Protein 8EHN (pdb70)

InterPro domains:
  IPR008741 Arterivirus papain-like cysteine protease alpha (PCPalpha) domain [PF05410] (57-161)
  IPR008741 Arterivirus papain-like cysteine protease alpha (PCPalpha) domain [PS51539] (69-180)
  IPR008743 Arterivirus Nsp2, peptidase C33 [PF05412] (420-525)
  IPR008743 Arterivirus Nsp2, peptidase C33 [PS51538] (420-527)
  IPR025773 Arterivirus papain-like cysteine protease beta (PCPbeta) domain [PF05411] (259-384)
  IPR025773 Arterivirus papain-like cysteine protease beta (PCPbeta) domain [PS51540] (269-385)
  IPR032841 Arterivirus polyprotein, nsp2, non-essential region [PF14758] (680-867)
  IPR032855 Arterivirus polyprotein, nsp2, immunogenic region [PF14757] (908-971)
  IPR038154 Arterivirus papain-like cysteine protease beta (PCPbeta) domain superfamily [G3DSA:3.90.70.70] (268-385)
  IPR038155 Arterivirus papain-like cysteine protease alpha (PCPalpha) domain superfamily [G3DSA:3.90.70.60] (65-180)
  IPR054104 Nsp1alpha, N-terminal zinc finger [PF21905] (10-51)

Secondary structure (DSSP, 8-state):
-EEEEE--SSS-HHHHHHHHHHHHHHHS--S--SPP----GGGSPPHHHHHHHHHHHT-SEEE-SSSPPTT-SEEEEEETTEEEEEEESSS--BPPPHHHHHT---TT---PBPPTT-S-TTHHHHHHHHTTS-GGGHHHHHHHHHHS--/--EEEEE--SS---HHHHHHHHHHHHHS--S--SPP----SS-PPPHHHHHHHHHHHT-SEEE-SSSPPTT-SEEEEEETTEEEEEEESS---BPPPHHHHHT-PPTT---PBPPTT-S-SSTHHHHHHHTTS-GGGHHHHHHHHHHS--TT--

Solvent-accessible surface area: 14643 Å² total

Sequence (304 aa):
GITTYSPPTDGSCGWHVLAAIVNRMINGDFTSPLPQYNRPEDDWASDYDLAQAIQCLQLPATVVRNRACPNAKYLIKLNGVHWEVEVRSGMAPRSLSRECVVGVCSEGCVAPPYPADGLPKRALEALASAYRLPSDCVSSGIADFLADPPCGITTYSPPTDGSGWHVLAAIVNRMINGDFTSPLPQYNRPEDDWASDYDLAQAIQCLQLPATVVRNRACPNAKYLIKLNGVHWEVEVRSGMAPRSLSRECVVGVCSEGCVAPPYPADGLPKRALEALASAYRLPSDCVSSGIADFLADPPPQEF

Organism: Porcine reproductive and respiratory syndrome virus (isolate Pig/United States/SD 01-08/2001) (NCBI:txid857306)

B-factor: mean 91.15, std 26.42, range [44.51, 203.47]

Radius of gyration: 20.87 Å; Cα contacts (8 Å, |Δi|>4): 608; chains: 2; bounding box: 45×47×60 Å

Nearest PDB structures (foldseek):
  8ehn-assembly1_A  TM=9.977E-01  e=5.200E-32  Porcine reproductive and respiratory syndrome virus
  8eho-assembly1_A  TM=9.679E-01  e=8.829E-31  Porcine reproductive and respiratory syndrome virus
  4ium-assembly1_A  TM=6.195E-01  e=1.115E-05  Equine arteritis virus
  8ehn-assembly1_A  TM=1.007E+00  e=9.883E-35  Porcine reproductive and respiratory syndrome virus
  8eho-assembly1_A  TM=9.880E-01  e=1.310E-30  Porcine reproductive and respiratory syndrome virus

Foldseek 3Di:
DKDKDAADPLLLLLLQQVQQQVCCVVPVGRTHPAPRDRDDNQQRADLVLSLLLCVLQQALEAEADPDQQPQGQKYWYDDPHGIMIMGPVPDQHFRDDSCNRSHNDDDPDDTHGQDPCRGQPPQSVQSNQQSNPRSNCSSVSSNVCSVDND/DDKDKDFADPLLFLLQQVQLQVCCVVPVGNTHPAPRHNDDNPLRADLVLNLLLCVLQQGLEAEADDDAQPQRQKYWYDDPHGIMIMGDPPHFRFRDDSCNRSHNDDDPDDTHGQDPCRGQPPSSVQSNQQRRPRSNCSSVSSNVCSVPNDPVPD

Structure (mmCIF, N/CA/C/O backbone):
data_8EHN
#
_entry.id   8EHN
#
_cell.length_a   67.499
_cell.length_b   102.347
_cell.length_c   100.739
_cell.angle_alpha   90.00
_cell.angle_beta   90.00
_cell.angle_gamma   90.00
#
_symmetry.space_group_name_H-M   'C 2 2 21'
#
loop_
_entity.id
_entity.type
_entity.pdbx_description
1 polymer 'Papain-like protease 2'
2 polymer 'Papain-like protease 2'
3 non-polymer 'ZINC ION'
4 non-polymer 'ACETATE ION'
5 water water
#
loop_
_atom_site.group_PDB
_atom_site.id
_atom_site.type_symbol
_atom_site.label_atom_id
_atom_site.label_alt_id
_atom_site.label_comp_id
_atom_site.label_asym_id
_atom_site.label_entity_id
_atom_site.label_seq_id
_atom_site.pdbx_PDB_ins_code
_atom_site.Cartn_x
_atom_site.Cartn_y
_atom_site.Cartn_z
_atom_site.occupancy
_atom_site.B_iso_or_equiv
_atom_site.auth_seq_id
_atom_site.auth_comp_id
_atom_site.auth_asym_id
_atom_site.auth_atom_id
_atom_site.pdbx_PDB_model_num
ATOM 1 N N . GLY A 1 33 ? 47.649 24.932 36.012 1.00 95.64 417 GLY A N 1
ATOM 2 C CA . GLY A 1 33 ? 47.510 26.412 35.885 1.00 100.32 417 GLY A CA 1
ATOM 3 C C . GLY A 1 33 ? 47.034 27.061 37.173 1.00 91.71 417 GLY A C 1
ATOM 4 O O . GLY A 1 33 ? 45.877 26.893 37.564 1.00 98.02 417 GLY A O 1
ATOM 5 N N . ILE A 1 34 ? 47.932 27.778 37.857 1.00 93.50 418 ILE A N 1
ATOM 6 C CA . ILE A 1 34 ? 47.610 28.398 39.150 1.00 93.23 418 ILE A CA 1
ATOM 7 C C . ILE A 1 34 ? 47.955 29.891 39.229 1.00 85.42 418 ILE A C 1
ATOM 8 O O . ILE A 1 34 ? 48.925 30.369 38.624 1.00 83.58 418 ILE A O 1
ATOM 13 N N . THR A 1 35 ? 47.143 30.615 40.002 1.00 84.14 419 THR A N 1
ATOM 14 C CA . THR A 1 35 ? 47.333 32.018 40.259 1.00 78.86 419 THR A CA 1
ATOM 15 C C . THR A 1 35 ? 47.517 32.201 41.763 1.00 71.72 419 THR A C 1
ATOM 16 O O . THR A 1 35 ? 46.671 31.767 42.527 1.00 63.25 419 THR A O 1
ATOM 20 N N . THR A 1 36 ? 48.635 32.823 42.164 1.00 67.91 420 THR A N 1
ATOM 21 C CA . THR A 1 36 ? 48.964 33.090 43.557 1.00 67.26 420 THR A CA 1
ATOM 22 C C . THR A 1 36 ? 48.868 34.599 43.816 1.00 82.36 420 THR A C 1
ATOM 23 O O . THR A 1 36 ? 49.441 35.411 43.083 1.00 74.57 420 THR A O 1
ATOM 27 N N . TYR A 1 37 ? 48.130 34.973 44.857 1.00 70.41 421 TYR A N 1
ATOM 28 C CA . TYR A 1 37 ? 48.038 36.370 45.339 1.00 64.15 421 TYR A CA 1
ATOM 29 C C . TYR A 1 37 ? 48.956 36.537 46.557 1.00 58.18 421 TYR A C 1
ATOM 30 O O . TYR A 1 37 ? 48.786 35.806 47.547 1.00 62.06 421 TYR A O 1
ATOM 39 N N . SER A 1 38 ? 49.892 37.480 46.464 1.00 56.72 422 SER A N 1
ATOM 40 C CA . SER A 1 38 ? 50.748 37.901 47.551 1.00 68.13 422 SER A CA 1
ATOM 41 C C . SER A 1 38 ? 50.367 39.291 48.045 1.00 65.15 422 SER A C 1
ATOM 42 O O . SER A 1 38 ? 50.607 40.291 47.373 1.00 76.22 422 SER A O 1
ATOM 45 N N . PRO A 1 39 ? 49.792 39.399 49.259 1.00 74.68 423 PRO A N 1
ATOM 46 C CA . PRO A 1 39 ? 49.339 40.690 49.769 1.00 66.93 423 PRO A CA 1
ATOM 47 C C . PRO A 1 39 ? 50.494 41.612 50.142 1.00 63.24 423 PRO A C 1
ATOM 48 O O . PRO A 1 39 ? 51.638 41.181 50.289 1.00 71.05 423 PRO A O 1
ATOM 52 N N . PRO A 1 40 ? 50.242 42.924 50.298 1.00 71.31 424 PRO A N 1
ATOM 53 C CA . PRO A 1 40 ? 51.263 43.812 50.847 1.00 78.67 424 PRO A CA 1
ATOM 54 C C . PRO A 1 40 ? 51.697 43.267 52.221 1.00 77.77 424 PRO A C 1
ATOM 55 O O . PRO A 1 40 ? 50.864 42.708 52.927 1.00 67.51 424 PRO A O 1
ATOM 59 N N . THR A 1 41 ? 52.984 43.396 52.555 1.00 71.00 425 THR A N 1
ATOM 60 C CA . THR A 1 41 ? 53.523 42.886 53.815 1.00 73.28 425 THR A CA 1
ATOM 61 C C . THR A 1 41 ? 53.379 43.926 54.938 1.00 82.73 425 THR A C 1
ATOM 62 O O . THR A 1 41 ? 54.369 44.416 55.494 1.00 81.74 425 THR A O 1
ATOM 66 N N . ASP A 1 42 ? 52.125 44.264 55.254 1.00 66.32 426 ASP A N 1
ATOM 67 C CA . ASP A 1 42 ? 51.807 45.245 56.280 1.00 67.58 426 ASP A CA 1
ATOM 68 C C . ASP A 1 42 ? 51.618 44.583 57.648 1.00 66.81 426 ASP A C 1
ATOM 69 O O . ASP A 1 42 ? 51.509 45.253 58.661 1.00 73.34 426 ASP A O 1
ATOM 74 N N . GLY A 1 43 ? 51.567 43.251 57.649 1.00 62.53 427 GLY A N 1
ATOM 75 C CA . GLY A 1 43 ? 51.339 42.450 58.818 1.00 53.64 427 GLY A CA 1
ATOM 76 C C . GLY A 1 43 ? 49.900 42.009 58.944 1.00 60.74 427 GLY A C 1
ATOM 77 O O . GLY A 1 43 ? 49.597 41.211 59.826 1.00 53.89 427 GLY A O 1
ATOM 78 N N . SER A 1 44 ? 49.012 42.580 58.117 1.00 50.86 428 SER A N 1
ATOM 79 C CA . SER A 1 44 ? 47.634 42.115 57.992 1.00 60.60 428 SER A CA 1
ATOM 80 C C . SER A 1 44 ? 47.490 41.117 56.801 1.00 57.82 428 SER A C 1
ATOM 81 O O . SER A 1 44 ? 46.366 40.799 56.413 1.00 50.61 428 SER A O 1
ATOM 84 N N . CYS A 1 45 ? 48.628 40.652 56.251 1.00 47.78 429 CYS A N 1
ATOM 85 C CA . CYS A 1 45 ? 48.707 39.657 55.151 1.00 59.72 429 CYS A CA 1
ATOM 86 C C . CYS A 1 45 ? 47.589 38.607 55.184 1.00 53.39 429 CYS A C 1
ATOM 87 O O . CYS A 1 45 ? 46.884 38.404 54.201 1.00 54.03 429 CYS A O 1
ATOM 90 N N . GLY A 1 46 ? 47.444 37.945 56.334 1.00 54.34 430 GLY A N 1
ATOM 91 C CA . GLY A 1 46 ? 46.452 36.911 56.556 1.00 54.46 430 GLY A CA 1
ATOM 92 C C . GLY A 1 46 ? 45.039 37.335 56.212 1.00 47.70 430 GLY A C 1
ATOM 93 O O . GLY A 1 46 ? 44.290 36.560 55.607 1.00 53.28 430 GLY A O 1
ATOM 94 N N . TRP A 1 47 ? 44.668 38.564 56.580 1.00 60.28 431 TRP A N 1
ATOM 95 C CA . TRP A 1 47 ? 43.305 39.061 56.340 1.00 60.90 431 TRP A CA 1
ATOM 96 C C . TRP A 1 47 ? 43.128 39.557 54.896 1.00 63.66 431 TRP A C 1
ATOM 97 O O . TRP A 1 47 ? 42.010 39.538 54.352 1.00 53.55 431 TRP A O 1
ATOM 108 N N . HIS A 1 48 ? 44.242 39.976 54.282 1.00 54.03 432 HIS A N 1
ATOM 109 C CA . HIS A 1 48 ? 44.274 40.371 52.879 1.00 69.26 432 HIS A CA 1
ATOM 110 C C . HIS A 1 48 ? 44.047 39.135 51.997 1.00 74.49 432 HIS A C 1
ATOM 111 O O . HIS A 1 48 ? 43.337 39.185 50.980 1.00 57.38 432 HIS A O 1
ATOM 118 N N . VAL A 1 49 ? 44.656 38.019 52.408 1.00 68.99 433 VAL A N 1
ATOM 119 C CA . VAL A 1 49 ? 44.470 36.729 51.748 1.00 56.59 433 VAL A CA 1
ATOM 120 C C . VAL A 1 49 ? 42.987 36.335 51.715 1.00 50.76 433 VAL A C 1
ATOM 121 O O . VAL A 1 49 ? 42.460 36.022 50.649 1.00 55.93 433 VAL A O 1
ATOM 125 N N . LEU A 1 50 ? 42.295 36.436 52.852 1.00 54.46 434 LEU A N 1
ATOM 126 C CA . LEU A 1 50 ? 40.868 36.089 52.904 1.00 65.78 434 LEU A CA 1
ATOM 127 C C . LEU A 1 50 ? 40.022 37.064 52.092 1.00 67.86 434 LEU A C 1
ATOM 128 O O . LEU A 1 50 ? 39.055 36.654 51.426 1.00 70.38 434 LEU A O 1
ATOM 133 N N . ALA A 1 51 ? 40.399 38.347 52.140 1.00 67.50 435 ALA A N 1
ATOM 134 C CA . ALA A 1 51 ? 39.708 39.395 51.398 1.00 65.43 435 ALA A CA 1
ATOM 135 C C . ALA A 1 51 ? 39.780 39.088 49.900 1.00 62.89 435 ALA A C 1
ATOM 136 O O . ALA A 1 51 ? 38.768 39.151 49.212 1.00 55.77 435 ALA A O 1
ATOM 138 N N . ALA A 1 52 ? 40.980 38.725 49.424 1.00 53.76 436 ALA A N 1
ATOM 139 C CA . ALA A 1 52 ? 41.212 38.347 48.031 1.00 61.08 436 ALA A CA 1
ATOM 140 C C . ALA A 1 52 ? 40.341 37.156 47.572 1.00 66.37 436 ALA A C 1
ATOM 141 O O . ALA A 1 52 ? 39.715 37.209 46.508 1.00 77.51 436 ALA A O 1
ATOM 143 N N . ILE A 1 53 ? 40.289 36.096 48.384 1.00 59.34 437 ILE A N 1
ATOM 144 C CA . ILE A 1 53 ? 39.473 34.931 48.064 1.00 63.92 437 ILE A CA 1
ATOM 145 C C . ILE A 1 53 ? 38.038 35.387 47.833 1.00 60.73 437 ILE A C 1
ATOM 146 O O . ILE A 1 53 ? 37.389 34.962 46.885 1.00 63.48 437 ILE A O 1
ATOM 151 N N . VAL A 1 54 ? 37.536 36.250 48.719 1.00 68.38 438 VAL A N 1
ATOM 152 C CA . VAL A 1 54 ? 36.142 36.694 48.653 1.00 76.92 438 VAL A CA 1
ATOM 153 C C . VAL A 1 54 ? 35.963 37.637 47.466 1.00 76.13 438 VAL A C 1
ATOM 154 O O . VAL A 1 54 ? 34.956 37.582 46.754 1.00 77.55 438 VAL A O 1
ATOM 158 N N . ASN A 1 55 ? 36.964 38.494 47.250 1.00 74.12 439 ASN A N 1
ATOM 159 C CA . ASN A 1 55 ? 36.949 39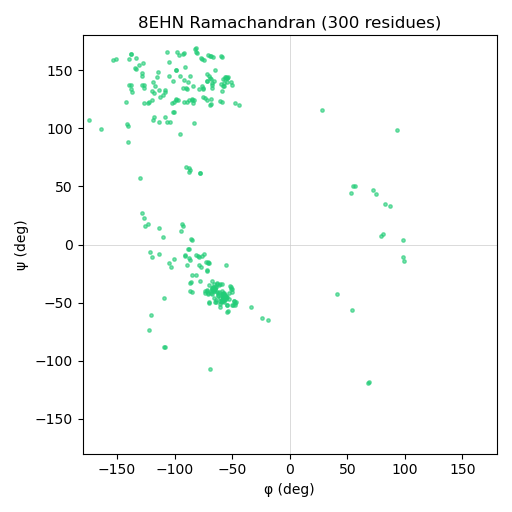.456 46.164 1.00 75.96 439 ASN A CA 1
ATOM 160 C C . ASN A 1 55 ? 36.960 38.758 44.800 1.00 88.42 439 ASN A C 1
ATOM 161 O O . ASN A 1 55 ? 36.305 39.204 43.859 1.00 99.58 439 ASN A O 1
ATOM 166 N N . ARG A 1 56 ? 37.693 37.644 44.703 1.00 82.47 440 ARG A N 1
ATOM 167 C CA . ARG A 1 56 ? 37.729 36.806 43.476 1.00 88.45 440 ARG A CA 1
ATOM 168 C C . ARG A 1 56 ? 36.383 36.094 43.296 1.00 84.22 440 ARG A C 1
ATOM 169 O O . ARG A 1 56 ? 35.837 36.151 42.182 1.00 80.33 440 ARG A O 1
ATOM 177 N N . MET A 1 57 ? 35.867 35.446 44.342 1.00 87.28 441 MET A N 1
ATOM 178 C CA . MET A 1 57 ? 34.591 34.730 44.245 1.00 91.58 441 MET A CA 1
ATOM 179 C C . MET A 1 57 ? 33.463 35.651 43.826 1.00 88.16 441 MET A C 1
ATOM 180 O O . MET A 1 57 ? 32.623 35.266 43.016 1.00 88.36 441 MET A O 1
ATOM 185 N N . ILE A 1 58 ? 33.447 36.862 44.389 1.00 86.28 442 ILE A N 1
ATOM 186 C CA . ILE A 1 58 ? 32.369 37.815 44.143 1.00 101.64 442 ILE A CA 1
ATOM 187 C C . ILE A 1 58 ? 32.563 38.659 42.860 1.00 94.17 442 ILE A C 1
ATOM 188 O O . ILE A 1 58 ? 31.622 38.876 42.142 1.00 98.33 442 ILE A O 1
ATOM 193 N N . ASN A 1 59 ? 33.789 39.112 42.578 1.00 99.32 443 ASN A N 1
ATOM 194 C CA . ASN A 1 59 ? 34.039 40.054 41.482 1.00 93.47 443 ASN A CA 1
ATOM 195 C C . ASN A 1 59 ? 35.002 39.589 40.401 1.00 91.90 443 ASN A C 1
ATOM 196 O O . ASN A 1 59 ? 35.166 40.277 39.392 1.00 113.28 443 ASN A O 1
ATOM 201 N N . GLY A 1 60 ? 35.635 38.431 40.612 1.00 87.34 444 GLY A N 1
ATOM 202 C CA . GLY A 1 60 ? 36.663 37.928 39.716 1.00 90.66 444 GLY A CA 1
ATOM 203 C C . GLY A 1 60 ? 38.020 38.582 39.934 1.00 94.56 444 GLY A C 1
ATOM 204 O O . GLY A 1 60 ? 38.954 38.323 39.190 1.00 102.97 444 GLY A O 1
ATOM 205 N N . ASP A 1 61 ? 38.131 39.397 40.989 1.00 85.93 445 ASP A N 1
ATOM 206 C CA . ASP A 1 61 ? 39.315 40.196 41.253 1.00 93.12 445 ASP A CA 1
ATOM 207 C C . ASP A 1 61 ? 40.097 39.611 42.423 1.00 96.15 445 ASP A C 1
ATOM 208 O O . ASP A 1 61 ? 39.716 39.759 43.587 1.00 99.84 445 ASP A O 1
ATOM 213 N N . PHE A 1 62 ? 41.217 38.957 42.099 1.00 84.81 446 PHE A N 1
ATOM 214 C CA . PHE A 1 62 ? 41.983 38.184 43.054 1.00 78.32 446 PHE A CA 1
ATOM 215 C C . PHE A 1 62 ? 43.035 39.052 43.723 1.00 69.20 446 PHE A C 1
ATOM 216 O O . PHE A 1 62 ? 44.231 38.860 43.543 1.00 76.75 446 PHE A O 1
ATOM 224 N N . THR A 1 63 ? 42.542 40.014 44.507 1.00 73.99 447 THR A N 1
ATOM 225 C CA . THR A 1 63 ? 43.342 40.990 45.254 1.00 81.23 447 THR A CA 1
ATOM 226 C C . THR A 1 63 ? 42.537 41.438 46.461 1.00 71.01 447 THR A C 1
ATOM 227 O O . THR A 1 63 ? 41.302 41.316 46.479 1.00 70.63 447 THR A O 1
ATOM 231 N N . SER A 1 64 ? 43.231 41.971 47.467 1.00 59.23 448 SER A N 1
ATOM 232 C CA . SER A 1 64 ? 42.573 42.487 48.655 1.00 64.14 448 SER A CA 1
ATOM 233 C C . SER A 1 64 ? 42.143 43.925 48.395 1.00 62.90 448 SER A C 1
ATOM 234 O O . SER A 1 64 ? 42.972 44.755 48.042 1.00 71.33 448 SER A O 1
ATOM 237 N N . PRO A 1 65 ? 40.846 44.265 48.569 1.00 66.96 449 PRO A N 1
ATOM 238 C CA . PRO A 1 65 ? 40.413 45.660 48.574 1.00 72.88 449 PRO A CA 1
ATOM 239 C C . PRO A 1 65 ? 40.554 46.345 49.946 1.00 72.95 449 PRO A C 1
ATOM 240 O O . PRO A 1 65 ? 40.164 47.488 50.062 1.00 79.52 449 PRO A O 1
ATOM 244 N N . LEU A 1 66 ? 41.112 45.655 50.945 1.00 77.66 450 LEU A N 1
ATOM 245 C CA . LEU A 1 66 ? 41.248 46.216 52.291 1.00 71.32 450 LEU A CA 1
ATOM 246 C C . LEU A 1 66 ? 42.382 47.233 52.340 1.00 72.36 450 LEU A C 1
ATOM 247 O O . LEU A 1 66 ? 43.478 46.949 51.862 1.00 60.26 450 LEU A O 1
ATOM 252 N N . PRO A 1 67 ? 42.170 48.423 52.951 1.00 62.56 451 PRO A N 1
ATOM 253 C CA . PRO A 1 67 ? 43.253 49.373 53.188 1.00 65.54 451 PRO A CA 1
ATOM 254 C C . PRO A 1 67 ? 44.392 48.702 53.959 1.00 63.80 451 PRO A C 1
ATOM 255 O O . PRO A 1 67 ? 44.109 47.872 54.798 1.00 81.18 451 PRO A O 1
ATOM 259 N N . GLN A 1 68 ? 45.633 49.057 53.632 1.00 68.11 452 GLN A N 1
ATOM 260 C CA . GLN A 1 68 ? 46.775 48.563 54.357 1.00 63.46 452 GLN A CA 1
ATOM 261 C C . GLN A 1 68 ? 46.642 48.938 55.823 1.00 68.20 452 GLN A C 1
ATOM 262 O O . GLN A 1 68 ? 46.114 49.992 56.159 1.00 74.91 452 GLN A O 1
ATOM 268 N N . TYR A 1 69 ? 47.068 48.023 56.697 1.00 62.63 453 TYR A N 1
ATOM 269 C CA . TYR A 1 69 ? 47.046 48.188 58.170 1.00 55.75 453 TYR A CA 1
ATOM 270 C C . TYR A 1 69 ? 48.320 47.567 58.747 1.00 61.32 453 TYR A C 1
ATOM 271 O O . TYR A 1 69 ? 48.424 46.335 58.802 1.00 66.59 453 TYR A O 1
ATOM 280 N N . ASN A 1 70 ? 49.269 48.423 59.131 1.00 55.50 454 ASN A N 1
ATOM 281 C CA . ASN A 1 70 ? 50.539 47.986 59.658 1.00 62.43 454 ASN A CA 1
ATOM 282 C C . ASN A 1 70 ? 50.324 47.507 61.097 1.00 63.15 454 ASN A C 1
ATOM 283 O O . ASN A 1 70 ? 49.773 48.218 61.918 1.00 66.44 454 ASN A O 1
ATOM 288 N N . ARG A 1 71 ? 50.770 46.281 61.354 1.00 71.83 455 ARG A N 1
ATOM 289 C CA . ARG A 1 71 ? 50.514 45.476 62.575 1.00 67.50 455 ARG A CA 1
ATOM 290 C C . ARG A 1 71 ? 51.836 45.011 63.161 1.00 67.13 455 ARG A C 1
ATOM 291 O O . ARG A 1 71 ? 52.663 44.492 62.413 1.00 67.39 455 ARG A O 1
ATOM 299 N N . PRO A 1 72 ? 52.031 45.066 64.499 1.00 65.99 456 PRO A N 1
ATOM 300 C CA . PRO A 1 72 ? 53.194 44.431 65.118 1.00 68.18 456 PRO A CA 1
ATOM 301 C C . PRO A 1 72 ? 53.113 42.903 64.928 1.00 78.29 456 PRO A C 1
ATOM 302 O O . PRO A 1 72 ? 52.013 42.364 64.853 1.00 62.69 456 PRO A O 1
ATOM 306 N N . GLU A 1 73 ? 54.270 42.243 64.851 1.00 72.10 457 GLU A N 1
ATOM 307 C CA . GLU A 1 73 ? 54.376 40.798 64.590 1.00 85.34 457 GLU A CA 1
ATOM 308 C C . GLU A 1 73 ? 53.478 39.941 65.500 1.00 73.32 457 GLU A C 1
ATOM 309 O O . GLU A 1 73 ? 52.850 39.010 65.034 1.00 84.15 457 GLU A O 1
ATOM 315 N N . ASP A 1 74 ? 53.397 40.303 66.784 1.00 84.66 458 ASP A N 1
ATOM 316 C CA . ASP A 1 74 ? 52.496 39.668 67.756 1.00 81.27 458 ASP A CA 1
ATOM 317 C C . ASP A 1 74 ? 51.004 39.628 67.403 1.00 77.27 458 ASP A C 1
ATOM 318 O O . ASP A 1 74 ? 50.237 38.894 68.044 1.00 74.07 458 ASP A O 1
ATOM 323 N N . ASP A 1 75 ? 50.592 40.462 66.446 1.00 75.76 459 ASP A N 1
ATOM 324 C CA . ASP A 1 75 ? 49.195 40.548 66.004 1.00 75.95 459 ASP A CA 1
ATOM 325 C C . ASP A 1 75 ? 49.000 40.063 64.559 1.00 69.25 459 ASP A C 1
ATOM 326 O O . ASP A 1 75 ? 47.960 40.335 63.939 1.00 57.07 459 ASP A O 1
ATOM 331 N N . TRP A 1 76 ? 50.016 39.377 64.018 1.00 68.45 460 TRP A N 1
ATOM 332 C CA . TRP A 1 76 ? 49.916 38.737 62.710 1.00 59.64 460 TRP A CA 1
ATOM 333 C C . TRP A 1 76 ? 48.912 37.608 62.832 1.00 50.42 460 TRP A C 1
ATOM 334 O O . TRP A 1 76 ? 48.940 36.883 63.807 1.00 75.07 460 TRP A O 1
ATOM 345 N N . ALA A 1 77 ? 48.005 37.494 61.855 1.00 62.06 461 ALA A N 1
ATOM 346 C CA . ALA A 1 77 ? 46.995 36.438 61.805 1.00 62.67 461 ALA A CA 1
ATOM 347 C C . ALA A 1 77 ? 47.691 35.081 61.791 1.00 69.03 461 ALA A C 1
ATOM 348 O O . ALA A 1 77 ? 48.646 34.873 61.043 1.00 64.99 461 ALA A O 1
ATOM 350 N N . SER A 1 78 ? 47.212 34.180 62.657 1.00 58.72 462 SER A N 1
ATOM 351 C CA . SER A 1 78 ? 47.790 32.858 62.856 1.00 62.45 462 SER A CA 1
ATOM 352 C C . SER A 1 78 ? 46.998 31.844 62.049 1.00 55.54 462 SER A C 1
ATOM 353 O O . SER A 1 78 ? 45.867 32.119 61.643 1.00 57.20 462 SER A O 1
ATOM 356 N N . ASP A 1 79 ? 47.562 30.644 61.880 1.00 58.31 463 ASP A N 1
ATOM 357 C CA . ASP A 1 79 ? 46.866 29.553 61.171 1.00 59.12 463 ASP A CA 1
ATOM 358 C C . ASP A 1 79 ? 45.480 29.346 61.763 1.00 48.72 463 ASP A C 1
ATOM 359 O O . ASP A 1 79 ? 44.525 29.074 61.048 1.00 60.29 463 ASP A O 1
ATOM 364 N N . TYR A 1 80 ? 45.365 29.513 63.083 1.00 58.10 464 TYR A N 1
ATOM 365 C CA . TYR A 1 80 ? 44.126 29.238 63.851 1.00 64.47 464 TYR A CA 1
ATOM 366 C C . TYR A 1 80 ? 43.104 30.344 63.573 1.00 61.64 464 TYR A C 1
ATOM 367 O O . TYR A 1 80 ? 41.916 30.014 63.430 1.00 62.71 464 TYR A O 1
ATOM 376 N N . ASP A 1 81 ? 43.561 31.605 63.533 1.00 67.69 465 ASP A N 1
ATOM 377 C CA . ASP A 1 81 ? 42.702 32.757 63.218 1.00 62.50 465 ASP A CA 1
ATOM 378 C C . ASP A 1 81 ? 42.104 32.601 61.830 1.00 50.37 465 ASP A C 1
ATOM 379 O O . ASP A 1 81 ? 40.890 32.671 61.655 1.00 56.69 465 ASP A O 1
ATOM 384 N N . LEU A 1 82 ? 42.971 32.339 60.848 1.00 55.07 466 LEU A N 1
ATOM 385 C CA . LEU A 1 82 ? 42.547 32.142 59.457 1.00 62.70 466 LEU A CA 1
ATOM 386 C C . LEU A 1 82 ? 41.511 31.033 59.326 1.00 69.92 466 LEU A C 1
ATOM 387 O O . LEU A 1 82 ? 40.485 31.221 58.653 1.00 63.18 466 LEU A O 1
ATOM 392 N N . ALA A 1 83 ? 41.761 29.903 60.010 1.00 71.01 467 ALA A N 1
ATOM 393 C CA . ALA A 1 83 ? 40.876 28.736 59.965 1.00 61.04 467 ALA A CA 1
ATOM 394 C C . ALA A 1 83 ? 39.473 29.021 60.523 1.00 63.12 467 ALA A C 1
ATOM 395 O O . ALA A 1 83 ? 38.464 28.564 59.950 1.00 68.44 467 ALA A O 1
ATOM 397 N N . GLN A 1 84 ? 39.418 29.773 61.632 1.00 58.48 468 GLN A N 1
ATOM 398 C CA . GLN A 1 84 ? 38.161 30.180 62.249 1.00 64.32 468 GLN A CA 1
ATOM 399 C C . GLN A 1 84 ? 37.376 31.156 61.363 1.00 76.05 468 GLN A C 1
ATOM 400 O O . GLN A 1 84 ? 36.146 31.101 61.295 1.00 83.45 468 GLN A O 1
ATOM 406 N N . ALA A 1 85 ? 38.102 32.053 60.691 1.00 66.77 469 ALA A N 1
ATOM 407 C CA . ALA A 1 85 ? 37.499 33.029 59.783 1.00 65.77 469 ALA A CA 1
ATOM 408 C C . ALA A 1 85 ? 36.987 32.369 58.516 1.00 65.45 469 ALA A C 1
ATOM 409 O O . ALA A 1 85 ? 35.883 32.676 58.061 1.00 71.19 469 ALA A O 1
ATOM 411 N N . ILE A 1 86 ? 37.775 31.432 57.970 1.00 65.62 470 ILE A N 1
ATOM 412 C CA . ILE A 1 86 ? 37.321 30.594 56.851 1.00 71.43 470 ILE A CA 1
ATOM 413 C C . ILE A 1 86 ? 35.926 30.016 57.155 1.00 70.56 470 ILE A C 1
ATOM 414 O O . ILE A 1 86 ? 35.016 30.137 56.343 1.00 71.49 470 ILE A O 1
ATOM 419 N N . GLN A 1 87 ? 35.748 29.447 58.346 1.00 66.11 471 GLN A N 1
ATOM 420 C CA . GLN A 1 87 ? 34.452 28.884 58.734 1.00 79.13 471 GLN A CA 1
ATOM 421 C C . GLN A 1 87 ? 33.315 29.911 58.910 1.00 75.42 471 GLN A C 1
ATOM 422 O O . GLN A 1 87 ? 32.187 29.642 58.518 1.00 82.65 471 GLN A O 1
ATOM 428 N N . CYS A 1 88 ? 33.620 31.084 59.476 1.00 82.55 472 CYS A N 1
ATOM 429 C CA . CYS A 1 88 ? 32.648 32.181 59.574 1.00 88.87 472 CYS A CA 1
ATOM 430 C C . CYS A 1 88 ? 32.185 32.616 58.195 1.00 87.55 472 CYS A C 1
ATOM 431 O O . CYS A 1 88 ? 30.992 32.755 57.945 1.00 95.76 472 CYS A O 1
ATOM 434 N N . LEU A 1 89 ? 33.152 32.831 57.300 1.00 83.67 473 LEU A N 1
ATOM 435 C CA . LEU A 1 89 ? 32.886 33.280 55.942 1.00 83.51 473 LEU A CA 1
ATOM 436 C C . LEU A 1 89 ? 32.468 32.142 54.999 1.00 92.00 473 LEU A C 1
ATOM 437 O O . LEU A 1 89 ? 32.055 32.399 53.865 1.00 85.43 473 LEU A O 1
ATOM 442 N N . GLN A 1 90 ? 32.580 30.893 55.475 1.00 95.63 474 GLN A N 1
ATOM 443 C CA . GLN A 1 90 ? 32.226 29.684 54.718 1.00 83.16 474 GLN A CA 1
ATOM 444 C C . GLN A 1 90 ? 32.948 29.616 53.374 1.00 69.61 474 GLN A C 1
ATOM 445 O O . GLN A 1 90 ? 32.330 29.416 52.354 1.00 81.27 474 GLN A O 1
ATOM 451 N N . LEU A 1 91 ? 34.270 29.799 53.406 1.00 65.60 475 LEU A N 1
ATOM 452 C CA . LEU A 1 91 ? 35.106 29.832 52.224 1.00 72.95 475 LEU A CA 1
ATOM 453 C C . LEU A 1 91 ? 35.594 28.443 51.823 1.00 82.88 475 LEU A C 1
ATOM 454 O O . LEU A 1 91 ? 35.975 27.646 52.681 1.00 85.65 475 LEU A O 1
ATOM 459 N N . PRO A 1 92 ? 35.635 28.123 50.508 1.00 75.93 476 PRO A N 1
ATOM 460 C CA . PRO A 1 92 ? 36.234 26.874 50.045 1.00 70.13 476 PRO A CA 1
ATOM 461 C C . PRO A 1 92 ? 37.767 26.995 50.042 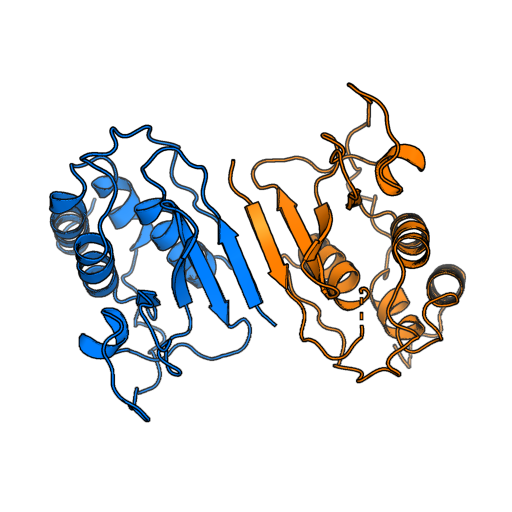1.00 63.85 476 PRO A C 1
ATOM 462 O O . PRO A 1 92 ? 38.353 26.824 48.982 1.00 64.05 476 PRO A O 1
ATOM 466 N N . ALA A 1 93 ? 38.360 27.230 51.225 1.00 61.31 477 ALA A N 1
ATOM 467 C CA . ALA A 1 93 ? 39.804 27.411 51.390 1.00 64.91 477 ALA A CA 1
ATOM 468 C C . ALA A 1 93 ? 40.416 26.482 52.460 1.00 62.67 477 ALA A C 1
ATOM 469 O O . ALA A 1 93 ? 39.724 26.063 53.364 1.00 58.32 477 ALA A O 1
ATOM 471 N N . THR A 1 94 ? 41.726 26.218 52.344 1.00 54.93 478 THR A N 1
ATOM 472 C CA . THR A 1 94 ? 42.485 25.384 53.265 1.00 62.71 478 THR A CA 1
ATOM 473 C C . THR A 1 94 ? 43.786 26.095 53.629 1.00 72.96 478 THR A C 1
ATOM 474 O O . THR A 1 94 ? 44.288 26.882 52.848 1.00 65.34 478 THR A O 1
ATOM 478 N N . VAL A 1 95 ? 44.305 25.820 54.831 1.00 63.40 479 VAL A N 1
ATOM 479 C CA . VAL A 1 95 ? 45.629 26.240 55.241 1.00 63.04 479 VAL A CA 1
ATOM 480 C C . VAL A 1 95 ? 46.478 25.007 55.067 1.00 61.78 479 VAL A C 1
ATOM 481 O O . VAL A 1 95 ? 46.263 24.035 55.759 1.00 99.92 479 VAL A O 1
ATOM 485 N N . VAL A 1 96 ? 47.439 25.040 54.140 1.00 63.46 480 VAL A N 1
ATOM 486 C CA . VAL A 1 96 ? 48.212 23.848 53.824 1.00 78.00 480 VAL A CA 1
ATOM 487 C C . VAL A 1 96 ? 49.395 23.745 54.767 1.00 77.21 480 VAL A C 1
ATOM 488 O O . VAL A 1 96 ? 49.948 24.745 55.163 1.00 86.32 480 VAL A O 1
ATOM 492 N N . ARG A 1 97 ? 49.733 22.501 55.118 1.00 109.02 481 ARG A N 1
ATOM 493 C CA . ARG A 1 97 ? 50.780 22.097 56.089 1.00 86.93 481 ARG A CA 1
ATOM 494 C C . ARG A 1 97 ? 51.799 21.195 55.388 1.00 84.56 481 ARG A C 1
ATOM 495 O O . ARG A 1 97 ? 52.930 21.638 55.137 1.00 109.58 481 ARG A O 1
ATOM 503 N N . ASN A 1 98 ? 51.391 19.952 55.115 1.00 97.06 482 ASN A N 1
ATOM 504 C CA . ASN A 1 98 ? 52.178 18.968 54.383 1.00 106.95 482 ASN A CA 1
ATOM 505 C C . ASN A 1 98 ? 51.515 18.782 53.029 1.00 91.08 482 ASN A C 1
ATOM 506 O O . ASN A 1 98 ? 51.820 19.488 52.084 1.00 107.66 482 ASN A O 1
ATOM 511 N N . ARG A 1 99 ? 50.557 17.853 52.960 1.00 100.35 483 ARG A N 1
ATOM 512 C CA . ARG A 1 99 ? 49.692 17.610 51.778 1.00 97.53 483 ARG A CA 1
ATOM 513 C C . ARG A 1 99 ? 48.632 18.716 51.730 1.00 86.49 483 ARG A C 1
ATOM 514 O O . ARG A 1 99 ? 48.079 19.049 52.797 1.00 97.49 483 ARG A O 1
ATOM 522 N N . ALA A 1 100 ? 48.379 19.265 50.539 1.00 75.80 484 ALA A N 1
ATOM 523 C CA . ALA A 1 100 ? 47.258 20.148 50.285 1.00 72.61 484 ALA A CA 1
ATOM 524 C C . ALA A 1 100 ? 46.010 19.319 49.992 1.00 68.29 484 ALA A C 1
ATOM 525 O O . ALA A 1 100 ? 46.057 18.352 49.241 1.00 95.75 484 ALA A O 1
ATOM 527 N N . CYS A 1 101 ? 44.894 19.730 50.591 1.00 69.20 485 CYS A N 1
ATOM 528 C CA . CYS A 1 101 ? 43.608 19.118 50.381 1.00 71.40 485 CYS A CA 1
ATOM 529 C C . CYS A 1 101 ? 43.259 19.188 48.893 1.00 82.89 485 CYS A C 1
ATOM 530 O O . CYS A 1 101 ? 43.205 20.272 48.307 1.00 72.52 485 CYS A O 1
ATOM 533 N N . PRO A 1 102 ? 42.999 18.034 48.238 1.00 77.84 486 PRO A N 1
ATOM 534 C CA . PRO A 1 102 ? 42.692 18.013 46.809 1.00 79.57 486 PRO A CA 1
ATOM 535 C C . PRO A 1 102 ? 41.289 18.558 46.503 1.00 82.04 486 PRO A C 1
ATOM 536 O O . PRO A 1 102 ? 41.043 18.866 45.347 1.00 92.04 486 PRO A O 1
ATOM 540 N N . ASN A 1 103 ? 40.430 18.690 47.527 1.00 76.00 487 ASN A N 1
ATOM 541 C CA . ASN A 1 103 ? 39.089 19.273 47.379 1.00 79.75 487 ASN A CA 1
ATOM 542 C C . ASN A 1 103 ? 38.986 20.796 47.542 1.00 72.01 487 ASN A C 1
ATOM 543 O O . ASN A 1 103 ? 37.905 21.369 47.360 1.00 89.30 487 ASN A O 1
ATOM 548 N N . ALA A 1 104 ? 40.104 21.450 47.883 1.00 72.10 488 ALA A N 1
ATOM 549 C CA . ALA A 1 104 ? 40.105 22.881 48.201 1.00 83.26 488 ALA A CA 1
ATOM 550 C C . ALA A 1 104 ? 40.386 23.701 46.952 1.00 72.55 488 ALA A C 1
ATOM 551 O O . ALA A 1 104 ? 41.419 23.518 46.299 1.00 65.08 488 ALA A O 1
ATOM 553 N N . LYS A 1 105 ? 39.471 24.614 46.618 1.00 73.70 489 LYS A N 1
ATOM 554 C CA . LYS A 1 105 ? 39.718 25.540 45.515 1.00 78.71 489 LYS A CA 1
ATOM 555 C C . LYS A 1 105 ? 40.850 26.549 45.824 1.00 71.14 489 LYS A C 1
ATOM 556 O O . LYS A 1 105 ? 41.688 26.828 44.969 1.00 68.18 489 LYS A O 1
ATOM 562 N N . TYR A 1 106 ? 40.867 27.097 47.045 1.00 63.35 490 TYR A N 1
ATOM 563 C CA . TYR A 1 106 ? 41.865 28.110 47.491 1.00 69.01 490 TYR A CA 1
ATOM 564 C C . TYR A 1 106 ? 42.838 27.478 48.490 1.00 64.16 490 TYR A C 1
ATOM 565 O O . TYR A 1 106 ? 42.374 26.796 49.419 1.00 63.62 490 TYR A O 1
ATOM 574 N N . LEU A 1 107 ? 44.139 27.708 48.285 1.00 58.37 491 LEU A N 1
ATOM 575 C CA . LEU A 1 107 ? 45.198 27.157 49.107 1.00 55.22 491 LEU A CA 1
ATOM 576 C C . LEU A 1 107 ? 45.976 28.289 49.750 1.00 65.01 491 LEU A C 1
ATOM 577 O O . LEU A 1 107 ? 46.748 28.971 49.074 1.00 60.14 491 LEU A O 1
ATOM 582 N N . ILE A 1 108 ? 45.785 28.472 51.062 1.00 64.70 492 ILE A N 1
ATOM 583 C CA . ILE A 1 108 ? 46.535 29.442 51.846 1.00 56.54 492 ILE A CA 1
ATOM 584 C C . ILE A 1 108 ? 47.860 28.804 52.292 1.00 56.19 492 ILE A C 1
ATOM 585 O O . ILE A 1 108 ? 47.875 27.746 52.878 1.00 66.85 492 ILE A O 1
ATOM 590 N N . LYS A 1 109 ? 48.967 29.471 51.964 1.00 59.77 493 LYS A N 1
ATOM 591 C CA . LYS A 1 109 ? 50.322 29.058 52.298 1.00 64.96 493 LYS A CA 1
ATOM 592 C C . LYS A 1 109 ? 51.094 30.232 52.843 1.00 66.01 493 LYS A C 1
ATOM 593 O O . LYS A 1 109 ? 50.754 31.390 52.567 1.00 68.67 493 LYS A O 1
ATOM 599 N N . LEU A 1 110 ? 52.181 29.941 53.559 1.00 68.99 494 LEU A N 1
ATOM 600 C CA . LEU A 1 110 ? 53.139 30.985 53.878 1.00 98.67 494 LEU A CA 1
ATOM 601 C C . LEU A 1 110 ? 54.531 30.618 53.388 1.00 102.16 494 LEU A C 1
ATOM 602 O O . LEU A 1 110 ? 55.061 29.567 53.744 1.00 132.45 494 LEU A O 1
ATOM 607 N N . ASN A 1 111 ? 55.090 31.480 52.527 1.00 92.21 495 ASN A N 1
ATOM 608 C CA . ASN A 1 111 ? 56.503 31.429 52.162 1.00 111.70 495 ASN A CA 1
ATOM 609 C C . ASN A 1 111 ? 57.256 32.460 52.991 1.00 117.01 495 ASN A C 1
ATOM 610 O O . ASN A 1 111 ? 56.902 33.648 53.012 1.00 104.53 495 ASN A O 1
ATOM 615 N N . GLY A 1 112 ? 58.292 31.989 53.689 1.00 122.86 496 GLY A N 1
ATOM 616 C CA . GLY A 1 112 ? 58.918 32.740 54.753 1.00 120.87 496 GLY A CA 1
ATOM 617 C C . GLY A 1 112 ? 57.911 32.807 55.880 1.00 104.63 496 GLY A C 1
ATOM 618 O O . GLY A 1 112 ? 57.494 31.778 56.393 1.00 99.84 496 GLY A O 1
ATOM 619 N N . VAL A 1 113 ? 57.498 34.027 56.233 1.00 107.24 497 VAL A N 1
ATOM 620 C CA . VAL A 1 113 ? 56.569 34.262 57.325 1.00 87.90 497 VAL A CA 1
ATOM 621 C C . VAL A 1 113 ? 55.374 35.108 56.875 1.00 91.66 497 VAL A C 1
ATOM 622 O O . VAL A 1 113 ? 54.721 35.763 57.703 1.00 93.16 497 VAL A O 1
ATOM 626 N N . HIS A 1 114 ? 55.100 35.090 55.562 1.00 93.54 498 HIS A N 1
ATOM 627 C CA . HIS A 1 114 ? 54.031 35.879 54.966 1.00 82.07 498 HIS A CA 1
ATOM 628 C C . HIS A 1 114 ? 53.031 34.991 54.293 1.00 69.53 498 HIS A C 1
ATOM 629 O O . HIS A 1 114 ? 53.415 34.087 53.564 1.00 72.61 498 HIS A O 1
ATOM 636 N N . TRP A 1 115 ? 51.746 35.245 54.570 1.00 62.49 499 TRP A N 1
ATOM 637 C CA . TRP A 1 115 ? 50.652 34.498 53.978 1.00 67.64 499 TRP A CA 1
ATOM 638 C C . TRP A 1 115 ? 50.486 34.858 52.496 1.00 76.36 499 TRP A C 1
ATOM 639 O O . TRP A 1 115 ? 50.626 36.020 52.112 1.00 76.61 499 TRP A O 1
ATOM 650 N N . GLU A 1 116 ? 50.198 33.828 51.689 1.00 66.92 500 GLU A N 1
ATOM 651 C CA . GLU A 1 116 ? 49.800 33.936 50.291 1.00 63.20 500 GLU A CA 1
ATOM 652 C C . GLU A 1 116 ? 48.674 32.971 50.055 1.00 66.13 500 GLU A C 1
ATOM 653 O O . GLU A 1 116 ? 48.471 32.062 50.842 1.00 69.38 500 GLU A O 1
ATOM 659 N N . VAL A 1 117 ? 47.963 33.153 48.942 1.00 67.78 501 VAL A N 1
ATOM 660 C CA . VAL A 1 117 ? 46.868 32.263 48.567 1.00 66.61 501 VAL A CA 1
ATOM 661 C C . VAL A 1 117 ? 46.879 31.938 47.065 1.00 68.37 501 VAL A C 1
ATOM 662 O O . VAL A 1 117 ? 47.053 32.814 46.210 1.00 61.04 501 VAL A O 1
ATOM 666 N N . GLU A 1 118 ? 46.719 30.652 46.760 1.00 69.99 502 GLU A N 1
ATOM 667 C CA . GLU A 1 118 ? 46.637 30.137 45.405 1.00 62.16 502 GLU A CA 1
ATOM 668 C C . GLU A 1 118 ? 45.206 29.803 45.127 1.00 69.53 502 GLU A C 1
ATOM 669 O O . GLU A 1 118 ? 44.489 29.347 46.021 1.00 66.12 502 GLU A O 1
ATOM 675 N N . VAL A 1 119 ? 44.792 30.018 43.872 1.00 69.15 503 VAL A N 1
ATOM 676 C CA . VAL A 1 119 ? 43.514 29.529 43.380 1.00 68.98 503 VAL A CA 1
ATOM 677 C C . VAL A 1 119 ? 43.780 28.545 42.255 1.00 66.90 503 VAL A C 1
ATOM 678 O O . VAL A 1 119 ? 44.656 28.769 41.404 1.00 80.43 503 VAL A O 1
ATOM 682 N N . ARG A 1 120 ? 43.043 27.431 42.280 1.00 73.34 504 ARG A N 1
ATOM 683 C CA . ARG A 1 120 ? 42.955 26.441 41.171 1.00 83.20 504 ARG A CA 1
ATOM 684 C C . ARG A 1 120 ? 41.910 26.966 40.177 1.00 80.98 504 ARG A C 1
ATOM 685 O O . ARG A 1 120 ? 40.714 26.881 40.499 1.00 85.49 504 ARG A O 1
ATOM 693 N N . SER A 1 121 ? 42.341 27.511 39.037 1.00 98.40 505 SER A N 1
ATOM 694 C CA . SER A 1 121 ? 41.535 28.482 38.293 1.00 123.15 505 SER A CA 1
ATOM 695 C C . SER A 1 121 ? 40.250 27.883 37.736 1.00 124.85 505 SER A C 1
ATOM 696 O O . SER A 1 121 ? 39.194 28.525 37.767 1.00 128.12 505 SER A O 1
ATOM 699 N N . GLY A 1 122 ? 40.350 26.647 37.232 1.00 106.11 506 GLY A N 1
ATOM 700 C CA . GLY A 1 122 ? 39.205 25.891 36.761 1.00 118.09 506 GLY A CA 1
ATOM 701 C C . GLY A 1 122 ? 38.363 25.528 37.964 1.00 121.28 506 GLY A C 1
ATOM 702 O O . GLY A 1 122 ? 37.708 26.381 38.548 1.00 150.98 506 GLY A O 1
ATOM 703 N N . MET A 1 123 ? 38.405 24.245 38.334 1.00 110.28 507 MET A N 1
ATOM 704 C CA . MET A 1 123 ? 37.833 23.709 39.566 1.00 96.89 507 MET A CA 1
ATOM 705 C C . MET A 1 123 ? 36.634 24.438 40.168 1.00 87.83 507 MET A C 1
ATOM 706 O O . MET A 1 123 ? 36.732 25.569 40.626 1.00 97.76 507 MET A O 1
ATOM 711 N N . ALA A 1 124 ? 35.499 23.742 40.199 1.00 92.69 508 ALA A N 1
ATOM 712 C CA . ALA A 1 124 ? 34.341 24.156 40.973 1.00 93.14 508 ALA A CA 1
ATOM 713 C C . ALA A 1 124 ? 34.692 24.086 42.461 1.00 93.95 508 ALA A C 1
ATOM 714 O O . ALA A 1 124 ? 35.393 23.176 42.907 1.00 80.52 508 ALA A O 1
ATOM 716 N N . PRO A 1 125 ? 34.237 25.058 43.280 1.00 93.58 509 PRO A N 1
ATOM 717 C CA . PRO A 1 125 ? 34.490 25.020 44.719 1.00 87.98 509 PRO A CA 1
ATOM 718 C C . PRO A 1 125 ? 33.680 23.902 45.392 1.00 88.91 509 PRO A C 1
ATOM 719 O O . PRO A 1 125 ? 32.577 23.620 44.949 1.00 97.35 509 PRO A O 1
ATOM 723 N N . ARG A 1 126 ? 34.263 23.282 46.418 1.00 85.82 510 ARG A N 1
ATOM 724 C CA . ARG A 1 126 ? 33.632 22.216 47.241 1.00 86.23 510 ARG A CA 1
ATOM 725 C C . ARG A 1 126 ? 33.550 22.728 48.685 1.00 75.59 510 ARG A C 1
ATOM 726 O O . ARG A 1 126 ? 34.494 23.440 49.101 1.00 73.42 510 ARG A O 1
ATOM 734 N N . SER A 1 127 ? 32.440 22.444 49.377 1.00 90.43 511 SER A N 1
ATOM 735 C CA . SER A 1 127 ? 32.306 22.694 50.812 1.00 105.08 511 SER A CA 1
ATOM 736 C C . SER A 1 127 ? 33.235 21.745 51.562 1.00 96.44 511 SER A C 1
ATOM 737 O O . SER A 1 127 ? 33.107 20.537 51.421 1.00 95.85 511 SER A O 1
ATOM 740 N N . LEU A 1 128 ? 34.161 22.312 52.341 1.00 88.90 512 LEU A N 1
ATOM 741 C CA . LEU A 1 128 ? 35.204 21.563 53.048 1.00 87.13 512 LEU A CA 1
ATOM 742 C C . LEU A 1 128 ? 34.812 21.330 54.501 1.00 89.65 512 LEU A C 1
ATOM 743 O O . LEU A 1 128 ? 34.089 22.136 55.082 1.00 106.34 512 LEU A O 1
ATOM 748 N N . SER A 1 129 ? 35.293 20.222 55.074 1.00 85.95 513 SER A N 1
ATOM 749 C CA . SER A 1 129 ? 35.155 19.928 56.500 1.00 88.07 513 SER A CA 1
ATOM 750 C C . SER A 1 129 ? 36.243 20.670 57.269 1.00 79.93 513 SER A C 1
ATOM 751 O O . SER A 1 129 ? 37.198 21.170 56.672 1.00 74.80 513 SER A O 1
ATOM 754 N N . ARG A 1 130 ? 36.114 20.698 58.600 1.00 88.44 514 ARG A N 1
ATOM 755 C CA . ARG A 1 130 ? 37.073 21.382 59.507 1.00 80.36 514 ARG A CA 1
ATOM 756 C C . ARG A 1 130 ? 38.479 20.842 59.242 1.00 77.17 514 ARG A C 1
ATOM 757 O O . ARG A 1 130 ? 39.409 21.671 59.162 1.00 71.21 514 ARG A O 1
ATOM 765 N N . GLU A 1 131 ? 38.613 19.517 59.102 1.00 77.83 515 GLU A N 1
ATOM 766 C CA . GLU A 1 131 ? 39.908 18.860 58.890 1.00 86.74 515 GLU A CA 1
ATOM 767 C C . GLU A 1 131 ? 40.554 19.298 57.591 1.00 77.52 515 GLU A C 1
ATOM 768 O O . GLU A 1 131 ? 41.768 19.512 57.549 1.00 73.55 515 GLU A O 1
ATOM 774 N N . CYS A 1 132 ? 39.738 19.406 56.535 1.00 80.21 516 CYS A N 1
ATOM 775 C CA . CYS A 1 132 ? 40.196 19.891 55.226 1.00 77.27 516 CYS A CA 1
ATOM 776 C C . CYS A 1 132 ? 40.651 21.357 55.361 1.00 75.49 516 CYS A C 1
ATOM 777 O O . CYS A 1 132 ? 41.757 21.717 54.941 1.00 68.54 516 CYS A O 1
ATOM 780 N N . VAL A 1 133 ? 39.821 22.183 56.011 1.00 69.08 517 VAL A N 1
ATOM 781 C CA . VAL A 1 133 ? 40.108 23.612 56.201 1.00 67.61 517 VAL A CA 1
ATOM 782 C C . VAL A 1 133 ? 41.426 23.813 56.957 1.00 67.80 517 VAL A C 1
ATOM 783 O O . VAL A 1 133 ? 42.241 24.649 56.598 1.00 62.85 517 VAL A O 1
ATOM 787 N N . VAL A 1 134 ? 41.628 23.018 58.010 1.00 74.68 518 VAL A N 1
ATOM 788 C CA . VAL A 1 134 ? 42.774 23.152 58.898 1.00 66.61 518 VAL A CA 1
ATOM 789 C C . VAL A 1 134 ? 44.041 22.535 58.281 1.00 66.87 518 VAL A C 1
ATOM 790 O O . VAL A 1 134 ? 45.158 22.839 58.705 1.00 75.52 518 VAL A O 1
ATOM 794 N N . GLY A 1 135 ? 43.861 21.688 57.261 1.00 68.73 519 GLY A N 1
ATOM 795 C CA . GLY A 1 135 ? 44.961 21.110 56.498 1.00 57.59 519 GLY A CA 1
ATOM 796 C C . GLY A 1 135 ? 45.529 19.842 57.092 1.00 67.44 519 GLY A C 1
ATOM 797 O O . GLY A 1 135 ? 46.729 19.602 56.991 1.00 76.08 519 GLY A O 1
ATOM 798 N N . VAL A 1 136 ? 44.668 19.042 57.730 1.00 64.66 520 VAL A N 1
ATOM 799 C CA . VAL A 1 136 ? 45.063 17.771 58.347 1.00 79.30 520 VAL A CA 1
ATOM 800 C C . VAL A 1 136 ? 44.225 16.599 57.844 1.00 76.48 520 VAL A C 1
ATOM 801 O O . VAL A 1 136 ? 44.231 15.544 58.459 1.00 80.72 520 VAL A O 1
ATOM 805 N N . CYS A 1 137 ? 43.515 16.800 56.728 1.00 84.33 521 CYS A N 1
ATOM 806 C CA . CYS A 1 137 ? 42.682 15.775 56.116 1.00 83.78 521 CYS A CA 1
ATOM 807 C C . CYS A 1 137 ? 43.591 14.683 55.560 1.00 84.11 521 CYS A C 1
ATOM 808 O O . CYS A 1 137 ? 44.677 14.975 55.070 1.00 108.80 521 CYS A O 1
ATOM 811 N N . SER A 1 138 ? 43.161 13.423 55.674 1.00 100.52 522 SER A N 1
ATOM 812 C CA . SER A 1 138 ? 43.987 12.286 55.252 1.00 123.98 522 SER A CA 1
ATOM 813 C C . SER A 1 138 ? 43.708 11.874 53.807 1.00 127.06 522 SER A C 1
ATOM 814 O O . SER A 1 138 ? 42.695 12.268 53.223 1.00 126.13 522 SER A O 1
ATOM 817 N N . GLU A 1 139 ? 44.636 11.083 53.253 1.00 147.87 523 GLU A N 1
ATOM 818 C CA . GLU A 1 139 ? 44.632 10.643 51.858 1.00 147.69 523 GLU A CA 1
ATOM 819 C C . GLU A 1 139 ? 43.241 10.203 51.402 1.00 142.04 523 GLU A C 1
ATOM 820 O O . GLU A 1 139 ? 42.645 9.290 51.978 1.00 115.82 523 GLU A O 1
ATOM 826 N N . GLY A 1 140 ? 42.730 10.882 50.370 1.00 137.55 524 GLY A N 1
ATOM 827 C CA . GLY A 1 140 ? 41.459 10.557 49.766 1.00 131.74 524 GLY A CA 1
ATOM 828 C C . GLY A 1 140 ? 40.266 10.970 50.602 1.00 115.48 524 GLY A C 1
ATOM 829 O O . GLY A 1 140 ? 39.317 10.201 50.718 1.00 108.17 524 GLY A O 1
ATOM 830 N N . CYS A 1 141 ? 40.318 12.183 51.171 1.00 94.50 525 CYS A N 1
ATOM 831 C CA . CYS A 1 141 ? 39.168 12.828 51.792 1.00 102.58 525 CYS A CA 1
ATOM 832 C C . CYS A 1 141 ? 38.114 13.161 50.715 1.00 112.46 525 CYS A C 1
ATOM 833 O O . CYS A 1 141 ? 38.433 13.239 49.510 1.00 89.59 525 CYS A O 1
ATOM 836 N N . VAL A 1 142 ? 36.871 13.386 51.166 1.00 117.85 526 VAL A N 1
ATOM 837 C CA . VAL A 1 142 ? 35.717 13.625 50.287 1.00 120.93 526 VAL A CA 1
ATOM 838 C C . VAL A 1 142 ? 34.953 14.899 50.681 1.00 121.06 526 VAL A C 1
ATOM 839 O O . VAL A 1 142 ? 34.726 15.147 51.867 1.00 105.69 526 VAL A O 1
ATOM 843 N N . ALA A 1 143 ? 34.560 15.686 49.667 1.00 129.99 527 ALA A N 1
ATOM 844 C CA . ALA A 1 143 ? 33.854 16.955 49.837 1.00 118.16 527 ALA A CA 1
ATOM 845 C C . ALA A 1 143 ? 32.724 17.098 48.821 1.00 119.71 527 ALA A C 1
ATOM 846 O O . ALA A 1 143 ? 32.905 16.760 47.653 1.00 108.28 527 ALA A O 1
ATOM 848 N N . PRO A 1 144 ? 31.528 17.593 49.224 1.00 117.60 528 PRO A N 1
ATOM 849 C CA . PRO A 1 144 ? 30.434 17.831 48.281 1.00 120.40 528 PRO A CA 1
ATOM 850 C C . PRO A 1 144 ? 30.569 19.158 47.535 1.00 124.73 528 PRO A C 1
ATOM 851 O O . PRO A 1 144 ? 31.350 20.028 47.934 1.00 100.41 528 PRO A O 1
ATOM 855 N N . PRO A 1 145 ? 29.806 19.367 46.434 1.00 106.93 529 PRO A N 1
ATOM 856 C CA . PRO A 1 145 ? 29.818 20.651 45.732 1.00 100.12 529 PRO A CA 1
ATOM 857 C C . PRO A 1 145 ? 29.441 21.816 46.664 1.00 96.01 529 PRO A C 1
ATOM 858 O O . PRO A 1 145 ? 28.540 21.658 47.466 1.00 101.83 529 PRO A O 1
ATOM 862 N N . TYR A 1 146 ? 30.136 22.949 46.539 1.00 92.24 530 TYR A N 1
ATOM 863 C CA . TYR A 1 146 ? 29.818 24.226 47.232 1.00 95.29 530 TYR A CA 1
ATOM 864 C C . TYR A 1 146 ? 28.588 24.836 46.566 1.00 100.52 530 TYR A C 1
ATOM 865 O O . TYR A 1 146 ? 28.591 25.024 45.351 1.00 100.93 530 TYR A O 1
ATOM 874 N N . PRO A 1 147 ? 27.510 25.165 47.319 1.00 109.91 531 PRO A N 1
ATOM 875 C CA . PRO A 1 147 ? 26.282 25.701 46.719 1.00 110.32 531 PRO A CA 1
ATOM 876 C C . PRO A 1 147 ? 26.378 27.177 46.294 1.00 108.56 531 PRO A C 1
ATOM 877 O O . PRO A 1 147 ? 27.238 27.884 46.800 1.00 100.20 531 PRO A O 1
ATOM 881 N N . ALA A 1 148 ? 25.492 27.599 45.382 1.00 114.86 532 ALA A N 1
ATOM 882 C CA . ALA A 1 148 ? 25.468 28.960 44.846 1.00 114.77 532 ALA A CA 1
ATOM 883 C C . ALA A 1 148 ? 25.240 29.995 45.951 1.00 121.68 532 ALA A C 1
ATOM 884 O O . ALA A 1 148 ? 25.780 31.098 45.898 1.00 124.77 532 ALA A O 1
ATOM 886 N N . ASP A 1 149 ? 24.442 29.609 46.953 1.00 128.32 533 ASP A N 1
ATOM 887 C CA . ASP A 1 149 ? 24.112 30.444 48.108 1.00 127.69 533 ASP A CA 1
ATOM 888 C C . ASP A 1 149 ? 25.047 30.214 49.297 1.00 117.29 533 ASP A C 1
ATOM 889 O O . ASP A 1 149 ? 24.741 30.629 50.411 1.00 121.48 533 ASP A O 1
ATOM 894 N N . GLY A 1 150 ? 26.197 29.574 49.047 1.00 114.74 534 GLY A N 1
ATOM 895 C CA . GLY A 1 150 ? 27.126 29.169 50.090 1.00 108.46 534 GLY A CA 1
ATOM 896 C C . GLY A 1 150 ? 27.820 30.313 50.816 1.00 105.75 534 GLY A C 1
ATOM 897 O O . GLY A 1 150 ? 28.150 30.192 51.996 1.00 97.26 534 GLY A O 1
ATOM 898 N N . LEU A 1 151 ? 28.055 31.419 50.099 1.00 109.07 535 LEU A N 1
ATOM 899 C CA . LEU A 1 151 ? 28.803 32.563 50.609 1.00 99.27 535 LEU A CA 1
ATOM 900 C C . LEU A 1 151 ? 27.856 33.550 51.285 1.00 101.05 535 LEU A C 1
ATOM 901 O O . LEU A 1 151 ? 26.788 33.836 50.746 1.00 110.17 535 LEU A O 1
ATOM 906 N N . PRO A 1 152 ? 28.191 34.079 52.487 1.00 98.44 536 PRO A N 1
ATOM 907 C CA . PRO A 1 152 ? 27.334 35.048 53.173 1.00 105.73 536 PRO A CA 1
ATOM 908 C C . PRO A 1 152 ? 27.05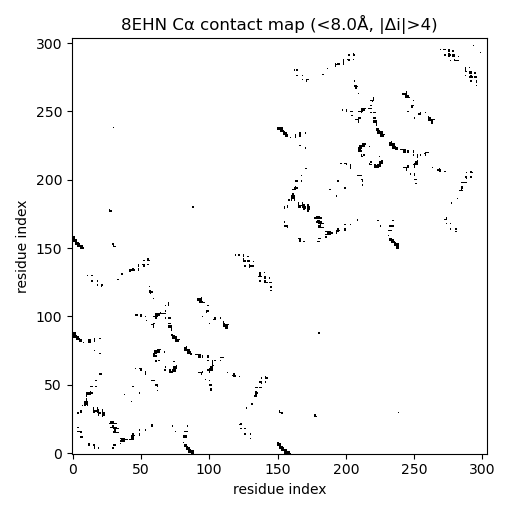4 36.317 52.351 1.00 112.51 536 PRO A C 1
ATOM 909 O O . PRO A 1 152 ? 27.976 36.856 51.760 1.00 101.53 536 PRO A O 1
ATOM 913 N N . LYS A 1 153 ? 25.791 36.758 52.359 1.00 127.10 537 LYS A N 1
ATOM 914 C CA . LYS A 1 153 ? 25.305 37.950 51.663 1.00 144.36 537 LYS A CA 1
ATOM 915 C C . LYS A 1 153 ? 26.385 39.011 51.391 1.00 139.43 537 LYS A C 1
ATOM 916 O O . LYS A 1 153 ? 26.689 39.317 50.238 1.00 148.57 537 LYS A O 1
ATOM 922 N N . ARG A 1 154 ? 26.956 39.560 52.468 1.00 122.43 538 ARG A N 1
ATOM 923 C CA . ARG A 1 154 ? 27.876 40.732 52.453 1.00 117.90 538 ARG A CA 1
ATOM 924 C C . ARG A 1 154 ? 29.123 40.359 53.262 1.00 110.72 538 ARG A C 1
ATOM 925 O O . ARG A 1 154 ? 29.462 41.077 54.234 1.00 94.79 538 ARG A O 1
ATOM 933 N N . ALA A 1 155 ? 29.783 39.270 52.857 1.00 108.18 539 ALA A N 1
ATOM 934 C CA . ALA A 1 155 ? 30.905 38.672 53.571 1.00 93.38 539 ALA A CA 1
ATOM 935 C C . ALA A 1 155 ? 32.116 39.591 53.666 1.00 92.24 539 ALA A C 1
ATOM 936 O O . ALA A 1 155 ? 32.859 39.561 54.647 1.00 78.57 539 ALA A O 1
ATOM 938 N N . LEU A 1 156 ? 32.324 40.390 52.616 1.00 85.17 540 LEU A N 1
ATOM 939 C CA . LEU A 1 156 ? 33.500 41.266 52.504 1.00 89.79 540 LEU A CA 1
ATOM 940 C C . LEU A 1 156 ? 33.381 42.549 53.370 1.00 94.55 540 LEU A C 1
ATOM 941 O O . LEU A 1 156 ? 34.388 43.092 53.844 1.00 79.76 540 LEU A O 1
ATOM 946 N N . GLU A 1 157 ? 32.142 43.027 53.545 1.00 95.73 541 GLU A N 1
ATOM 947 C CA . GLU A 1 157 ? 31.869 44.129 54.443 1.00 104.44 541 GLU A CA 1
ATOM 948 C C . GLU A 1 157 ? 32.190 43.632 55.837 1.00 95.06 541 GLU A C 1
ATOM 949 O O . GLU A 1 157 ? 32.931 44.281 56.565 1.00 89.64 541 GLU A O 1
ATOM 955 N N . ALA A 1 158 ? 31.662 42.454 56.182 1.00 100.33 542 ALA A N 1
ATOM 956 C CA . ALA A 1 158 ? 31.955 41.811 57.460 1.00 93.97 542 ALA A CA 1
ATOM 957 C C . ALA A 1 158 ? 33.460 41.802 57.758 1.00 84.87 542 ALA A C 1
ATOM 958 O O . ALA A 1 158 ? 33.891 42.254 58.814 1.00 87.29 542 ALA A O 1
ATOM 960 N N . LEU A 1 159 ? 34.260 41.320 56.803 1.00 75.28 543 LEU A N 1
ATOM 961 C CA . LEU A 1 159 ? 35.714 41.232 56.985 1.00 77.78 543 LEU A CA 1
ATOM 962 C C . LEU A 1 159 ? 36.364 42.614 57.130 1.00 80.19 543 LEU A C 1
ATOM 963 O O . LEU A 1 159 ? 37.296 42.788 57.911 1.00 87.36 543 LEU A O 1
ATOM 968 N N . ALA A 1 160 ? 35.859 43.588 56.365 1.00 97.25 544 ALA A N 1
ATOM 969 C CA . ALA A 1 160 ? 36.314 44.974 56.441 1.00 87.88 544 ALA A CA 1
ATOM 970 C C . ALA A 1 160 ? 36.152 45.568 57.843 1.00 86.36 544 ALA A C 1
ATOM 971 O O . ALA A 1 160 ? 37.065 46.220 58.355 1.00 76.07 544 ALA A O 1
ATOM 973 N N . SER A 1 161 ? 34.979 45.346 58.450 1.00 82.96 545 SER A N 1
ATOM 974 C CA . SER A 1 161 ? 34.665 45.862 59.785 1.00 90.71 545 SER A CA 1
ATOM 975 C C . SER A 1 161 ? 35.580 45.294 60.865 1.00 78.93 545 SER A C 1
ATOM 976 O O . SER A 1 161 ? 35.883 45.974 61.827 1.00 87.83 545 SER A O 1
ATOM 979 N N . ALA A 1 162 ? 36.014 44.042 60.688 1.00 79.21 546 ALA A N 1
ATOM 980 C CA . ALA A 1 162 ? 36.626 43.255 61.755 1.00 80.60 546 ALA A CA 1
ATOM 981 C C . ALA A 1 162 ? 38.154 43.107 61.727 1.00 77.48 546 ALA A C 1
ATOM 982 O O . ALA A 1 162 ? 38.748 42.759 62.739 1.00 87.80 546 ALA A O 1
ATOM 984 N N . TYR A 1 163 ? 38.784 43.347 60.574 1.00 65.57 547 TYR A N 1
ATOM 985 C CA . TYR A 1 163 ? 40.201 42.963 60.337 1.00 71.47 547 TYR A CA 1
ATOM 986 C C . TYR A 1 163 ? 41.171 43.853 61.141 1.00 67.40 547 TYR A C 1
ATOM 987 O O . TYR A 1 163 ? 42.293 43.385 61.391 1.00 63.39 547 TYR A O 1
ATOM 996 N N . ARG A 1 164 ? 40.775 45.056 61.567 1.00 72.66 548 ARG A N 1
ATOM 997 C CA . ARG A 1 164 ? 41.660 45.951 62.370 1.00 77.61 548 ARG A CA 1
ATOM 998 C C . ARG A 1 164 ? 41.555 45.623 63.867 1.00 67.71 548 ARG A C 1
ATOM 999 O O . ARG A 1 164 ? 42.431 46.092 64.630 1.00 79.70 548 ARG A O 1
ATOM 1007 N N . LEU A 1 165 ? 40.555 44.835 64.277 1.00 69.74 549 LEU A N 1
ATOM 1008 C CA . LEU A 1 165 ? 40.524 44.262 65.625 1.00 67.32 549 LEU A CA 1
ATOM 1009 C C . LEU A 1 165 ? 41.778 43.418 65.841 1.00 65.79 549 LEU A C 1
ATOM 1010 O O . LEU A 1 165 ? 42.422 43.007 64.883 1.00 69.39 549 LEU A O 1
ATOM 1015 N N . PRO A 1 166 ? 42.171 43.105 67.095 1.00 71.92 550 PRO A N 1
ATOM 1016 C CA . PRO A 1 166 ? 43.250 42.143 67.329 1.00 69.81 550 PRO A CA 1
ATOM 1017 C C . PRO A 1 166 ? 42.974 40.845 66.549 1.00 63.40 550 PRO A C 1
ATOM 1018 O O . PRO A 1 166 ? 41.842 40.429 66.479 1.00 70.17 550 PRO A O 1
ATOM 1022 N N . SER A 1 167 ? 44.004 40.244 65.963 1.00 61.24 551 SER A N 1
ATOM 1023 C CA . SER A 1 167 ? 43.825 39.125 65.050 1.00 62.39 551 SER A CA 1
ATOM 1024 C C . SER A 1 167 ? 42.950 37.985 65.602 1.00 65.93 551 SER A C 1
ATOM 1025 O O . SER A 1 167 ? 42.154 37.390 64.882 1.00 72.34 551 SER A O 1
ATOM 1028 N N . ASP A 1 168 ? 43.093 37.697 66.894 1.00 82.65 552 ASP A N 1
ATOM 1029 C CA . ASP A 1 168 ? 42.362 36.604 67.552 1.00 70.53 552 ASP A CA 1
ATOM 1030 C C . ASP A 1 168 ? 40.879 36.955 67.847 1.00 69.24 552 ASP A C 1
ATOM 1031 O O . ASP A 1 168 ? 40.085 36.078 68.178 1.00 67.99 552 ASP A O 1
ATOM 1036 N N . CYS A 1 169 ? 40.513 38.229 67.661 1.00 68.77 553 CYS A N 1
ATOM 1037 C CA . CYS A 1 169 ? 39.138 38.712 67.810 1.00 70.01 553 CYS A CA 1
ATOM 1038 C C . CYS A 1 169 ? 38.377 38.901 66.482 1.00 81.62 553 CYS A C 1
ATOM 1039 O O . CYS A 1 169 ? 37.161 39.096 66.489 1.00 92.00 553 CYS A O 1
ATOM 1042 N N . VAL A 1 170 ? 39.109 38.861 65.363 1.00 81.18 554 VAL A N 1
ATOM 1043 C CA . VAL A 1 170 ? 38.555 39.190 64.053 1.00 69.80 554 VAL A CA 1
ATOM 1044 C C . VAL A 1 170 ? 37.366 38.298 63.686 1.00 79.12 554 VAL A C 1
ATOM 1045 O O . VAL A 1 170 ? 36.340 38.795 63.222 1.00 72.38 554 VAL A O 1
ATOM 1049 N N . SER A 1 171 ? 37.510 36.984 63.901 1.00 74.31 555 SER A N 1
ATOM 1050 C CA . SER A 1 171 ? 36.464 36.018 63.556 1.00 80.15 555 SER A CA 1
ATOM 1051 C 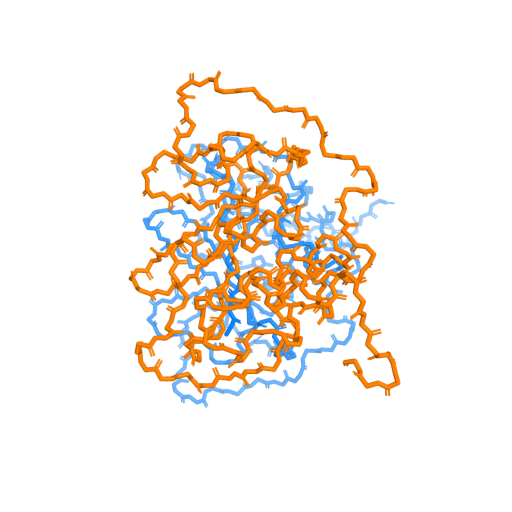C . SER A 1 171 ? 35.164 36.336 64.277 1.00 83.53 555 SER A C 1
ATOM 1052 O O . SER A 1 171 ? 34.096 36.378 63.661 1.00 94.02 555 SER A O 1
ATOM 1055 N N . SER A 1 172 ? 35.270 36.585 65.585 1.00 86.79 556 SER A N 1
ATOM 1056 C CA . SER A 1 172 ? 34.132 37.019 66.389 1.00 92.40 556 SER A CA 1
ATOM 1057 C C . SER A 1 172 ? 33.520 38.301 65.838 1.00 89.78 556 SER A C 1
ATOM 1058 O O . SER A 1 172 ? 32.306 38.418 65.766 1.00 100.59 556 SER A O 1
ATOM 1061 N N . GLY A 1 173 ? 34.379 39.244 65.436 1.00 97.01 557 GLY A N 1
ATOM 1062 C CA . GLY A 1 173 ? 33.971 40.445 64.727 1.00 101.93 557 GLY A CA 1
ATOM 1063 C C . GLY A 1 173 ? 33.150 40.113 63.491 1.00 99.22 557 GLY A C 1
ATOM 1064 O O . GLY A 1 173 ? 32.005 40.553 63.363 1.00 116.55 557 GLY A O 1
ATOM 1065 N N . ILE A 1 174 ? 33.734 39.316 62.588 1.00 87.24 558 ILE A N 1
ATOM 1066 C CA . ILE A 1 174 ? 33.054 38.875 61.366 1.00 93.70 558 ILE A CA 1
ATOM 1067 C C . ILE A 1 174 ? 31.682 38.295 61.702 1.00 99.58 558 ILE A C 1
ATOM 1068 O O . ILE A 1 174 ? 30.675 38.706 61.127 1.00 112.00 558 ILE A O 1
ATOM 1073 N N . ALA A 1 175 ? 31.659 37.343 62.641 1.00 91.92 559 ALA A N 1
ATOM 1074 C CA . ALA A 1 175 ? 30.431 36.678 63.064 1.00 91.60 559 ALA A CA 1
ATOM 1075 C C . ALA A 1 175 ? 29.380 37.666 63.591 1.00 99.56 559 ALA A C 1
ATOM 1076 O O . ALA A 1 175 ? 28.195 37.534 63.278 1.00 107.79 559 ALA A O 1
ATOM 1078 N N . ASP A 1 176 ? 29.826 38.648 64.387 1.00 108.05 560 ASP A N 1
ATOM 1079 C CA . ASP A 1 176 ? 28.971 39.725 64.909 1.00 114.80 560 ASP A CA 1
ATOM 1080 C C . ASP A 1 176 ? 28.247 40.442 63.768 1.00 112.04 560 ASP A C 1
ATOM 1081 O O . ASP A 1 176 ? 27.023 40.586 63.799 1.00 111.08 560 ASP A O 1
ATOM 1086 N N . PHE A 1 177 ? 29.023 40.887 62.768 1.00 104.80 561 PHE A N 1
ATOM 1087 C CA . PHE A 1 177 ? 28.511 41.589 61.589 1.00 107.67 561 PHE A CA 1
ATOM 1088 C C . PHE A 1 177 ? 27.429 40.784 60.854 1.00 115.22 561 PHE A C 1
ATOM 1089 O O . PHE A 1 177 ? 26.371 41.319 60.512 1.00 116.33 561 PHE A O 1
ATOM 1097 N N . LEU A 1 178 ? 27.701 39.492 60.633 1.00 112.37 562 LEU A N 1
ATOM 1098 C CA . LEU A 1 178 ? 26.819 38.613 59.865 1.00 113.21 562 LEU A CA 1
ATOM 1099 C C . LEU A 1 178 ? 25.519 38.263 60.594 1.00 121.56 562 LEU A C 1
ATOM 1100 O O . LEU A 1 178 ? 24.575 37.767 59.975 1.00 124.90 562 LEU A O 1
ATOM 1105 N N . ALA A 1 179 ? 25.483 38.519 61.907 1.00 121.31 563 ALA A N 1
ATOM 1106 C CA . ALA A 1 179 ? 24.290 38.331 62.724 1.00 129.71 563 ALA A CA 1
ATOM 1107 C C . ALA A 1 179 ? 23.366 39.553 62.688 1.00 135.06 563 ALA A C 1
ATOM 1108 O O . ALA A 1 179 ? 22.144 39.397 62.787 1.00 151.29 563 ALA A O 1
ATOM 1110 N N . ASP A 1 180 ? 23.949 40.755 62.558 1.00 131.87 564 ASP A N 1
ATOM 1111 C CA . ASP A 1 180 ? 23.173 41.990 62.351 1.00 143.49 564 ASP A CA 1
ATOM 1112 C C . ASP A 1 180 ? 24.023 43.161 61.856 1.00 141.83 564 ASP A C 1
ATOM 1113 O O . ASP A 1 180 ? 24.705 43.821 62.660 1.00 147.41 564 ASP A O 1
ATOM 1118 N N . PRO A 1 181 ? 24.023 43.455 60.530 1.00 148.86 565 PRO A N 1
ATOM 1119 C CA . PRO A 1 181 ? 24.681 44.648 59.991 1.00 150.19 565 PRO A CA 1
ATOM 1120 C C . PRO A 1 181 ? 23.752 45.774 59.538 1.00 142.38 565 PRO A C 1
ATOM 1121 O O . PRO A 1 181 ? 22.566 45.545 59.326 1.00 149.92 565 PRO A O 1
ATOM 1125 N N . PRO A 1 182 ? 24.275 47.002 59.303 1.00 137.41 566 PRO A N 1
ATOM 1126 C CA . PRO A 1 182 ? 23.435 48.178 59.059 1.00 149.03 566 PRO A CA 1
ATOM 1127 C C . PRO A 1 182 ? 23.009 48.395 57.598 1.00 149.11 566 PRO A C 1
ATOM 1128 O O . PRO A 1 182 ? 21.883 48.822 57.316 1.00 139.28 566 PRO A O 1
ATOM 1132 N N . CYS B 2 32 ? 53.655 45.463 47.018 1.00 135.15 416 CYS B N 1
ATOM 1133 C CA . CYS B 2 32 ? 52.432 46.184 47.487 1.00 113.86 416 CYS B CA 1
ATOM 1134 C C . CYS B 2 32 ? 51.166 45.616 46.835 1.00 103.06 416 CYS B C 1
ATOM 1135 O O . CYS B 2 32 ? 50.299 46.357 46.356 1.00 104.23 416 CYS B O 1
ATOM 1138 N N . GLY B 2 33 ? 51.070 44.282 46.864 1.00 83.03 417 GLY B N 1
ATOM 1139 C CA . GLY B 2 33 ? 49.989 43.521 46.269 1.00 87.02 417 GLY B CA 1
ATOM 1140 C C . GLY B 2 33 ? 50.332 43.087 44.846 1.00 73.65 417 GLY B C 1
ATOM 1141 O O . GLY B 2 33 ? 50.186 43.871 43.929 1.00 80.09 417 GLY B O 1
ATOM 1142 N N . ILE B 2 34 ? 50.783 41.837 44.674 1.00 69.36 418 ILE B N 1
ATOM 1143 C CA . ILE B 2 34 ? 50.979 41.247 43.352 1.00 66.85 418 ILE B CA 1
ATOM 1144 C C . ILE B 2 34 ? 50.299 39.894 43.181 1.00 63.09 418 ILE B C 1
ATOM 1145 O O . ILE B 2 34 ? 50.239 39.100 44.088 1.00 62.57 418 ILE B O 1
ATOM 1150 N N . THR B 2 35 ? 49.808 39.655 41.964 1.00 58.84 419 THR B N 1
ATOM 1151 C CA . THR B 2 35 ? 49.095 38.478 41.569 1.00 63.87 419 THR B CA 1
ATOM 1152 C C . THR B 2 35 ? 49.869 37.874 40.408 1.00 62.78 419 THR B C 1
ATOM 1153 O O . THR B 2 35 ? 50.101 38.538 39.406 1.00 64.71 419 THR B O 1
ATOM 1157 N N . THR B 2 36 ? 50.273 36.609 40.572 1.00 66.50 420 THR B N 1
ATOM 1158 C CA . THR B 2 36 ? 51.118 35.894 39.633 1.00 69.81 420 THR B CA 1
ATOM 1159 C C . THR B 2 36 ? 50.291 34.784 39.009 1.00 72.94 420 THR B C 1
ATOM 1160 O O . THR B 2 36 ? 49.676 33.996 39.705 1.00 75.17 420 THR B O 1
ATOM 1164 N N . TYR B 2 37 ? 50.262 34.746 37.675 1.00 80.62 421 TYR B N 1
ATOM 1165 C CA . TYR B 2 37 ? 49.626 33.653 36.898 1.00 78.40 421 TYR B CA 1
ATOM 1166 C C . TYR B 2 37 ? 50.716 32.667 36.483 1.00 71.15 421 TYR B C 1
ATOM 1167 O O . TYR B 2 37 ? 51.713 33.096 35.862 1.00 68.96 421 TYR B O 1
ATOM 1176 N N . SER B 2 38 ? 50.520 31.399 36.854 1.00 67.44 422 SER B N 1
ATOM 1177 C CA . SER B 2 38 ? 51.421 30.313 36.539 1.00 97.45 422 SER B CA 1
ATOM 1178 C C . SER B 2 38 ? 50.713 29.359 35.582 1.00 89.92 422 SER B C 1
ATOM 1179 O O . SER B 2 38 ? 49.827 28.609 35.987 1.00 82.21 422 SER B O 1
ATOM 1182 N N . PRO B 2 39 ? 51.079 29.367 34.282 1.00 99.90 423 PRO B N 1
ATOM 1183 C CA . PRO B 2 39 ? 50.362 28.585 33.278 1.00 97.82 423 PRO B CA 1
ATOM 1184 C C . PRO B 2 39 ? 50.579 27.082 33.445 1.00 92.87 423 PRO B C 1
ATOM 1185 O O . PRO B 2 39 ? 51.520 26.642 34.102 1.00 71.19 423 PRO B O 1
ATOM 1189 N N . PRO B 2 40 ? 49.714 26.237 32.849 1.00 118.06 424 PRO B N 1
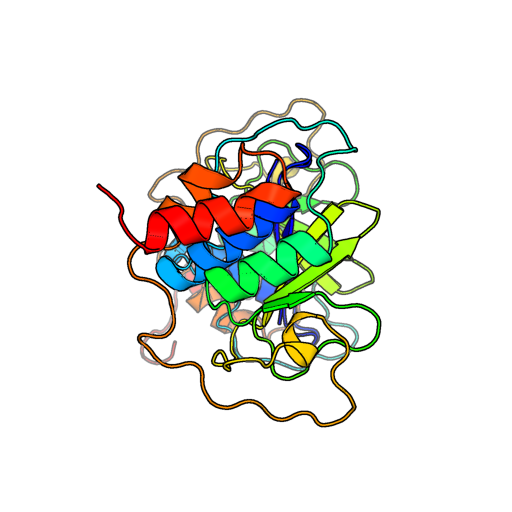ATOM 1190 C CA . PRO B 2 40 ? 49.971 24.800 32.810 1.00 116.26 424 PRO B CA 1
ATOM 1191 C C . PRO B 2 40 ? 51.356 24.557 32.190 1.00 109.34 424 PRO B C 1
ATOM 1192 O O . PRO B 2 40 ? 51.729 25.307 31.295 1.00 105.03 424 PRO B O 1
ATOM 1196 N N . THR B 2 41 ? 52.089 23.558 32.693 1.00 109.18 425 THR B N 1
ATOM 1197 C CA . THR B 2 41 ? 53.437 23.253 32.230 1.00 116.27 425 THR B CA 1
ATOM 1198 C C . THR B 2 41 ? 53.394 22.294 31.042 1.00 124.42 425 THR B C 1
ATOM 1199 O O . THR B 2 41 ? 53.869 21.157 31.118 1.00 165.02 425 THR B O 1
ATOM 1203 N N . ASP B 2 42 ? 52.833 22.781 29.929 1.00 125.47 426 ASP B N 1
ATOM 1204 C CA . ASP B 2 42 ? 52.773 22.039 28.677 1.00 114.74 426 ASP B CA 1
ATOM 1205 C C . ASP B 2 42 ? 53.995 22.332 27.797 1.00 103.05 426 ASP B C 1
ATOM 1206 O O . ASP B 2 42 ? 54.201 21.680 26.775 1.00 127.92 426 ASP B O 1
ATOM 1211 N N . GLY B 2 43 ? 54.793 23.325 28.214 1.00 113.55 427 GLY B N 1
ATOM 1212 C CA . GLY B 2 43 ? 55.966 23.771 27.488 1.00 104.75 427 GLY B CA 1
ATOM 1213 C C . GLY B 2 43 ? 55.692 25.021 26.673 1.00 90.12 427 GLY B C 1
ATOM 1214 O O . GLY B 2 43 ? 56.633 25.651 26.190 1.00 99.30 427 GLY B O 1
ATOM 1215 N N . SER B 2 44 ? 54.407 25.361 26.501 1.00 83.53 428 SER B N 1
ATOM 1216 C CA . SER B 2 44 ? 53.985 26.590 25.827 1.00 95.80 428 SER B CA 1
ATOM 1217 C C . SER B 2 44 ? 53.702 27.741 26.829 1.00 90.25 428 SER B C 1
ATOM 1218 O O . SER B 2 44 ? 53.135 28.773 26.470 1.00 91.60 428 SER B O 1
ATOM 1230 N N . GLY B 2 46 ? 55.343 30.228 28.033 1.00 90.26 430 GLY B N 1
ATOM 1231 C CA . GLY B 2 46 ? 55.656 31.562 27.548 1.00 74.87 430 GLY B CA 1
ATOM 1232 C C . GLY B 2 46 ? 54.504 32.247 26.848 1.00 78.26 430 GLY B C 1
ATOM 1233 O O . GLY B 2 46 ? 54.244 33.434 27.029 1.00 77.56 430 GLY B O 1
ATOM 1234 N N . TRP B 2 47 ? 53.801 31.486 26.011 1.00 76.66 431 TRP B N 1
ATOM 1235 C CA . TRP B 2 47 ? 52.731 32.040 25.188 1.00 75.88 431 TRP B CA 1
ATOM 1236 C C . TRP B 2 47 ? 51.417 32.099 25.967 1.00 70.10 431 TRP B C 1
ATOM 1237 O O . TRP B 2 47 ? 50.561 32.942 25.685 1.00 66.32 431 TRP B O 1
ATOM 1248 N N . HIS B 2 48 ? 51.272 31.210 26.958 1.00 71.94 432 HIS B N 1
ATOM 1249 C CA . HIS B 2 48 ? 50.150 31.238 27.906 1.00 72.66 432 HIS B CA 1
ATOM 1250 C C . HIS B 2 48 ? 50.231 32.504 28.773 1.00 62.51 432 HIS B C 1
ATOM 1251 O O . HIS B 2 48 ? 49.220 33.150 29.056 1.00 64.27 432 HIS B O 1
ATOM 1258 N N . VAL B 2 49 ? 51.455 32.857 29.167 1.00 56.23 433 VAL B N 1
ATOM 1259 C CA . VAL B 2 49 ? 51.720 34.088 29.901 1.00 69.21 433 VAL B CA 1
ATOM 1260 C C . VAL B 2 49 ? 51.222 35.322 29.121 1.00 71.40 433 VAL B C 1
ATOM 1261 O O . VAL B 2 49 ? 50.476 36.135 29.680 1.00 59.25 433 VAL B O 1
ATOM 1265 N N . LEU B 2 50 ? 51.581 35.433 27.829 1.00 57.28 434 LEU B N 1
ATOM 1266 C CA . LEU B 2 50 ? 51.135 36.561 27.019 1.00 51.33 434 LEU B CA 1
ATOM 1267 C C . LEU B 2 50 ? 49.630 36.545 26.799 1.00 53.57 434 LEU B C 1
ATOM 1268 O O . LEU B 2 50 ? 48.977 37.590 26.793 1.00 57.50 434 LEU B O 1
ATOM 1273 N N . ALA B 2 51 ? 49.077 35.346 26.635 1.00 56.59 435 ALA B N 1
ATOM 1274 C CA . ALA B 2 51 ? 47.643 35.165 26.435 1.00 72.08 435 ALA B CA 1
ATOM 1275 C C . ALA B 2 51 ? 46.878 35.668 27.665 1.00 68.51 435 ALA B C 1
ATOM 1276 O O . ALA B 2 51 ? 45.899 36.386 27.532 1.00 72.01 435 ALA B O 1
ATOM 1278 N N . ALA B 2 52 ? 47.365 35.314 28.859 1.00 61.18 436 ALA B N 1
ATOM 1279 C CA . ALA B 2 52 ? 46.799 35.791 30.127 1.00 65.61 436 ALA B CA 1
ATOM 1280 C C . ALA B 2 52 ? 46.793 37.321 30.254 1.00 67.22 436 ALA B C 1
ATOM 1281 O O . ALA B 2 52 ? 45.762 37.917 30.611 1.00 53.05 436 ALA B O 1
ATOM 1283 N N . ILE B 2 53 ? 47.939 37.951 29.952 1.00 49.67 437 ILE B N 1
ATOM 1284 C CA . ILE B 2 53 ? 48.039 39.402 29.986 1.00 58.43 437 ILE B CA 1
ATOM 1285 C C . ILE B 2 53 ? 46.917 39.990 29.124 1.00 64.22 437 ILE B C 1
ATOM 1286 O O . ILE B 2 53 ? 46.247 40.924 29.541 1.00 70.73 437 ILE B O 1
ATOM 1291 N N . VAL B 2 54 ? 46.736 39.444 27.916 1.00 65.38 438 VAL B N 1
ATOM 1292 C CA . VAL B 2 54 ? 45.773 39.984 26.959 1.00 63.28 438 VAL B CA 1
ATOM 1293 C C . VAL B 2 54 ? 44.355 39.682 27.439 1.00 59.02 438 VAL B C 1
ATOM 1294 O O . VAL B 2 54 ? 43.456 40.518 27.346 1.00 73.24 438 VAL B O 1
ATOM 1298 N N . ASN B 2 55 ? 44.170 38.474 27.968 1.00 70.07 439 ASN B N 1
ATOM 1299 C CA . ASN B 2 55 ? 42.881 38.033 28.453 1.00 65.39 439 ASN B CA 1
ATOM 1300 C C . ASN B 2 55 ? 42.417 38.873 29.653 1.00 72.13 439 ASN B C 1
ATOM 1301 O O . ASN B 2 55 ? 41.232 39.178 29.784 1.00 75.81 439 ASN B O 1
ATOM 1306 N N . ARG B 2 56 ? 43.361 39.264 30.515 1.00 68.71 440 ARG B N 1
ATOM 1307 C CA . ARG B 2 56 ? 43.085 40.159 31.671 1.00 75.79 440 ARG B CA 1
ATOM 1308 C C . ARG B 2 56 ? 42.767 41.572 31.164 1.00 68.58 440 ARG B C 1
ATOM 1309 O O . ARG B 2 56 ? 41.743 42.126 31.597 1.00 80.02 440 ARG B O 1
ATOM 1317 N N . MET B 2 57 ? 43.607 42.133 30.288 1.00 67.64 441 MET B N 1
ATOM 1318 C CA . MET B 2 57 ? 43.388 43.480 29.775 1.00 75.88 441 MET 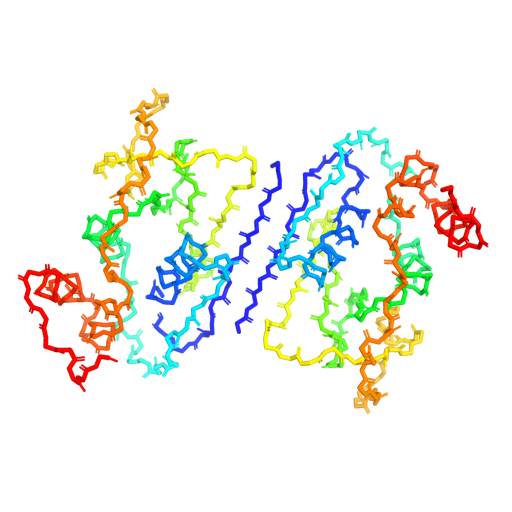B CA 1
ATOM 1319 C C . MET B 2 57 ? 42.049 43.614 29.076 1.00 90.87 441 MET B C 1
ATOM 1320 O O . MET B 2 57 ? 41.375 44.631 29.225 1.00 72.70 441 MET B O 1
ATOM 1325 N N . ILE B 2 58 ? 41.669 42.585 28.309 1.00 87.45 442 ILE B N 1
ATOM 1326 C CA . ILE B 2 58 ? 40.449 42.630 27.508 1.00 95.73 442 ILE B CA 1
ATOM 1327 C C . ILE B 2 58 ? 39.197 42.186 28.289 1.00 97.63 442 ILE B C 1
ATOM 1328 O O . ILE B 2 58 ? 38.156 42.799 28.144 1.00 93.98 442 ILE B O 1
ATOM 1333 N N . ASN B 2 59 ? 39.307 41.143 29.124 1.00 97.41 443 ASN B N 1
ATOM 1334 C CA . ASN B 2 59 ? 38.136 40.556 29.789 1.00 89.39 443 ASN B CA 1
ATOM 1335 C C . ASN B 2 59 ? 38.131 40.574 31.309 1.00 94.41 443 ASN B C 1
ATOM 1336 O O . ASN B 2 59 ? 37.107 40.290 31.926 1.00 98.03 443 ASN B O 1
ATOM 1341 N N . GLY B 2 60 ? 39.273 40.919 31.909 1.00 95.11 444 GLY B N 1
ATOM 1342 C CA . GLY B 2 60 ? 39.458 40.834 33.344 1.00 86.96 444 GLY B CA 1
ATOM 1343 C C . GLY B 2 60 ? 39.784 39.435 33.820 1.00 83.78 444 GLY B C 1
ATOM 1344 O O . GLY B 2 60 ? 39.814 39.198 35.029 1.00 90.22 444 GLY B O 1
ATOM 1345 N N . ASP B 2 61 ? 40.043 38.508 32.886 1.00 82.67 445 ASP B N 1
ATOM 1346 C CA . ASP B 2 61 ? 40.381 37.129 33.239 1.00 88.58 445 ASP B CA 1
ATOM 1347 C C . ASP B 2 61 ? 41.875 36.851 33.088 1.00 87.73 445 ASP B C 1
ATOM 1348 O O . ASP B 2 61 ? 42.356 36.702 31.969 1.00 103.14 445 ASP B O 1
ATOM 1353 N N . PHE B 2 62 ? 42.594 36.771 34.217 1.00 81.84 446 PHE B N 1
ATOM 1354 C CA . PHE B 2 62 ? 44.056 36.623 34.235 1.00 71.32 446 PHE B CA 1
ATOM 1355 C C . PHE B 2 62 ? 44.468 35.158 34.157 1.00 70.50 446 PHE B C 1
ATOM 1356 O O . PHE B 2 62 ? 45.066 34.611 35.085 1.00 71.18 446 PHE B O 1
ATOM 1364 N N . THR B 2 63 ? 44.128 34.541 33.019 1.00 83.30 447 THR B N 1
ATOM 1365 C CA . THR B 2 63 ? 44.444 33.152 32.680 1.00 85.40 447 THR B CA 1
ATOM 1366 C C . THR B 2 63 ? 44.561 33.043 31.162 1.00 77.76 447 THR B C 1
ATOM 1367 O O . THR B 2 63 ? 44.045 33.892 30.425 1.00 70.47 447 THR B O 1
ATOM 1371 N N . SER B 2 64 ? 45.236 31.989 30.698 1.00 79.35 448 SER B N 1
ATOM 1372 C CA . SER B 2 64 ? 45.367 31.727 29.270 1.00 71.71 448 SER B CA 1
ATOM 1373 C C . SER B 2 64 ? 44.131 30.999 28.757 1.00 68.79 448 SER B C 1
ATOM 1374 O O . SER B 2 64 ? 43.779 29.950 29.279 1.00 87.50 448 SER B O 1
ATOM 1377 N N . PRO B 2 65 ? 43.430 31.532 27.732 1.00 77.20 449 PRO B N 1
ATOM 1378 C CA . PRO B 2 65 ? 42.369 30.789 27.056 1.00 83.19 449 PRO B CA 1
ATOM 1379 C C . PRO B 2 65 ? 42.899 29.893 25.919 1.00 87.14 449 PRO B C 1
ATOM 1380 O O . PRO B 2 65 ? 42.096 29.288 25.228 1.00 96.87 449 PRO B O 1
ATOM 1384 N N . LEU B 2 66 ? 44.226 29.813 25.749 1.00 89.37 450 LEU B N 1
ATOM 1385 C CA . LEU B 2 66 ? 44.826 29.023 24.685 1.00 88.09 450 LEU B CA 1
ATOM 1386 C C . LEU B 2 66 ? 44.749 27.548 25.061 1.00 85.09 450 LEU B C 1
ATOM 1387 O O . LEU B 2 66 ? 45.099 27.183 26.182 1.00 94.63 450 LEU B O 1
ATOM 1392 N N . PRO B 2 67 ? 44.338 26.657 24.128 1.00 95.74 451 PRO B N 1
ATOM 1393 C CA . PRO B 2 67 ? 44.389 25.220 24.377 1.00 92.71 451 PRO B CA 1
ATOM 1394 C C . PRO B 2 67 ? 45.818 24.811 24.757 1.00 96.84 451 PRO B C 1
ATOM 1395 O O . PRO B 2 67 ? 46.757 25.391 24.227 1.00 78.99 451 PRO B O 1
ATOM 1399 N N . GLN B 2 68 ? 45.951 23.850 25.671 1.00 107.44 452 GLN B N 1
ATOM 1400 C CA . GLN B 2 68 ? 47.244 23.291 25.997 1.00 113.10 452 GLN B CA 1
ATOM 1401 C C . GLN B 2 68 ? 47.873 22.759 24.711 1.00 113.78 452 GLN B C 1
ATOM 1402 O O . GLN B 2 68 ? 47.187 22.222 23.836 1.00 102.32 452 GLN B O 1
ATOM 1408 N N . TYR B 2 69 ? 49.190 22.923 24.599 1.00 107.37 453 TYR B N 1
ATOM 1409 C CA . TYR B 2 69 ? 50.007 22.361 23.497 1.00 104.34 453 TYR B CA 1
ATOM 1410 C C . TYR B 2 69 ? 51.320 21.874 24.103 1.00 110.95 453 TYR B C 1
ATOM 1411 O O . TYR B 2 69 ? 52.185 22.730 24.443 1.00 86.50 453 TYR B O 1
ATOM 1420 N N . ASN B 2 70 ? 51.418 20.551 24.293 1.00 125.07 454 ASN B N 1
ATOM 1421 C CA . ASN B 2 70 ? 52.625 19.911 24.778 1.00 128.67 454 ASN B CA 1
ATOM 1422 C C . ASN B 2 70 ? 53.666 20.037 23.667 1.00 132.89 454 ASN B C 1
ATOM 1423 O O . ASN B 2 70 ? 53.437 19.640 22.513 1.00 149.08 454 ASN B O 1
ATOM 1428 N N . ARG B 2 71 ? 54.815 20.609 24.033 1.00 118.02 455 ARG B N 1
ATOM 1429 C CA . ARG B 2 71 ? 55.813 21.196 23.109 1.00 115.94 455 ARG B CA 1
ATOM 1430 C C . ARG B 2 71 ? 57.090 20.371 23.179 1.00 108.74 455 ARG B C 1
ATOM 1431 O O . ARG B 2 71 ? 57.380 19.776 24.216 1.00 147.53 455 ARG B O 1
ATOM 1439 N N . PRO B 2 72 ? 57.862 20.266 22.077 1.00 118.81 456 PRO B N 1
ATOM 1440 C CA . PRO B 2 72 ? 59.229 19.743 22.140 1.00 121.62 456 PRO B CA 1
ATOM 1441 C C . PRO B 2 72 ? 60.081 20.487 23.185 1.00 116.15 456 PRO B C 1
ATOM 1442 O O . PRO B 2 72 ? 59.884 21.680 23.366 1.00 104.28 456 PRO B O 1
ATOM 1446 N N . GLU B 2 73 ? 60.979 19.759 23.862 1.00 138.80 457 GLU B N 1
ATOM 1447 C CA . GLU B 2 73 ? 61.616 20.241 25.095 1.00 146.81 457 GLU B CA 1
ATOM 1448 C C . GLU B 2 73 ? 62.375 21.551 24.858 1.00 148.88 457 GLU B C 1
ATOM 1449 O O . GLU B 2 73 ? 62.316 22.468 25.673 1.00 145.18 457 GLU B O 1
ATOM 1455 N N . ASP B 2 74 ? 63.102 21.608 23.736 1.00 157.35 458 ASP B N 1
ATOM 1456 C CA . ASP B 2 74 ? 63.575 22.857 23.156 1.00 152.92 458 ASP B CA 1
ATOM 1457 C C . ASP B 2 74 ? 62.458 23.245 22.200 1.00 135.48 458 ASP B C 1
ATOM 1458 O O . ASP B 2 74 ? 61.748 22.396 21.704 1.00 166.53 458 ASP B O 1
ATOM 1463 N N . ASP B 2 75 ? 62.332 24.549 21.954 1.00 125.68 459 ASP B N 1
ATOM 1464 C CA . ASP B 2 75 ? 61.138 25.215 21.425 1.00 131.99 459 ASP B CA 1
ATOM 1465 C C . ASP B 2 75 ? 60.274 25.866 22.520 1.00 111.84 459 ASP B C 1
ATOM 1466 O O . ASP B 2 75 ? 59.215 26.419 22.230 1.00 93.62 459 ASP B O 1
ATOM 1471 N N . TRP B 2 76 ? 60.745 25.813 23.769 1.00 115.64 460 TRP B N 1
ATOM 1472 C CA . TRP B 2 76 ? 60.195 26.633 24.840 1.00 107.64 460 TRP B CA 1
ATOM 1473 C C . TRP B 2 76 ? 60.570 28.073 24.485 1.00 100.30 460 TRP B C 1
ATOM 1474 O O . TRP B 2 76 ? 61.685 28.330 24.028 1.00 111.97 460 TRP B O 1
ATOM 1485 N N . ALA B 2 77 ? 59.613 28.991 24.661 1.00 103.79 461 ALA B N 1
ATOM 1486 C CA . ALA B 2 77 ? 59.776 30.409 24.333 1.00 101.66 461 ALA B CA 1
ATOM 1487 C C . ALA B 2 77 ? 60.952 31.020 25.069 1.00 93.60 461 ALA B C 1
ATOM 1488 O O . ALA B 2 77 ? 61.119 30.750 26.259 1.00 97.84 461 ALA B O 1
ATOM 1490 N N . SER B 2 78 ? 61.756 31.828 24.365 1.00 95.21 462 SER B N 1
ATOM 1491 C CA . SER B 2 78 ? 62.901 32.530 24.965 1.00 102.85 462 SER B CA 1
ATOM 1492 C C . SER B 2 78 ? 62.529 33.950 25.354 1.00 87.30 462 SER B C 1
ATOM 1493 O O . SER B 2 78 ? 61.555 34.496 24.852 1.00 80.59 462 SER B O 1
ATOM 1496 N N . ASP B 2 79 ? 63.356 34.560 26.212 1.00 104.21 463 ASP B N 1
ATOM 1497 C CA . ASP B 2 79 ? 63.192 35.954 26.612 1.00 104.51 463 ASP B CA 1
ATOM 1498 C C . ASP B 2 79 ? 63.019 36.850 25.392 1.00 95.59 463 ASP B C 1
ATOM 1499 O O . ASP B 2 79 ? 62.222 37.787 25.404 1.00 86.16 463 ASP B O 1
ATOM 1504 N N . TYR B 2 80 ? 63.754 36.542 24.321 1.00 89.14 464 TYR B N 1
ATOM 1505 C CA . TYR B 2 80 ? 63.803 37.384 23.099 1.00 93.15 464 TYR B CA 1
ATOM 1506 C C . TYR B 2 80 ? 62.495 37.230 22.317 1.00 75.59 464 TYR B C 1
ATOM 1507 O O . TYR B 2 80 ? 61.987 38.245 21.779 1.00 85.26 464 TYR B O 1
ATOM 1516 N N . ASP B 2 81 ? 61.976 36.003 22.247 1.00 85.22 465 ASP B N 1
ATOM 1517 C CA . ASP B 2 81 ? 60.717 35.711 21.570 1.00 85.03 465 ASP B CA 1
ATOM 1518 C C . ASP B 2 81 ? 59.589 36.495 22.245 1.00 82.66 465 ASP B C 1
ATOM 1519 O O . ASP B 2 81 ? 58.855 37.254 21.589 1.00 80.71 465 ASP B O 1
ATOM 1524 N N . LEU B 2 82 ? 59.476 36.320 23.567 1.00 78.04 466 LEU B N 1
ATOM 1525 C CA . LEU B 2 82 ? 58.466 36.989 24.364 1.00 77.46 466 LEU B CA 1
ATOM 1526 C C . LEU B 2 82 ? 58.507 38.515 24.183 1.00 66.30 466 LEU B C 1
ATOM 1527 O O . LEU B 2 82 ? 57.461 39.149 23.985 1.00 60.98 466 LEU B O 1
ATOM 1532 N N . ALA B 2 83 ? 59.717 39.087 24.210 1.00 69.59 467 ALA B N 1
ATOM 1533 C CA . ALA B 2 83 ? 59.928 40.533 24.064 1.00 68.62 467 ALA B CA 1
ATOM 1534 C C . ALA B 2 83 ? 59.440 41.096 22.719 1.00 93.81 467 ALA B C 1
ATOM 1535 O O . ALA B 2 83 ? 58.846 42.192 22.659 1.00 73.28 467 ALA B O 1
ATOM 1537 N N . GLN B 2 84 ? 59.699 40.344 21.638 1.00 78.69 468 GLN B N 1
ATOM 1538 C CA . GLN B 2 84 ? 59.280 40.739 20.305 1.00 66.24 468 GLN B CA 1
ATOM 1539 C C . GLN B 2 84 ? 57.769 40.644 20.141 1.00 65.22 468 GLN B C 1
ATOM 1540 O O . GLN B 2 84 ? 57.154 41.468 19.454 1.00 70.12 468 GLN B O 1
ATOM 1546 N N . ALA B 2 85 ? 57.169 39.646 20.794 1.00 58.02 469 ALA B N 1
ATOM 1547 C CA . ALA B 2 85 ? 55.731 39.468 20.784 1.00 56.01 469 ALA B CA 1
ATOM 1548 C C . ALA B 2 85 ? 55.030 40.568 21.611 1.00 64.34 469 ALA B C 1
ATOM 1549 O O . ALA B 2 85 ? 53.999 41.107 21.188 1.00 59.96 469 ALA B O 1
ATOM 1551 N N . ILE B 2 86 ? 55.589 40.890 22.786 1.00 68.25 470 ILE B N 1
ATOM 1552 C CA . ILE B 2 86 ? 55.127 42.034 23.584 1.00 68.42 470 ILE B CA 1
ATOM 1553 C C . ILE B 2 86 ? 54.956 43.270 22.667 1.00 69.30 470 ILE B C 1
ATOM 1554 O O . ILE B 2 86 ? 53.909 43.938 22.664 1.00 67.47 470 ILE B O 1
ATOM 1559 N N . GLN B 2 87 ? 55.980 43.560 21.858 1.00 63.95 471 GLN B N 1
ATOM 1560 C CA . GLN B 2 87 ? 55.938 44.720 20.959 1.00 69.62 471 GLN B CA 1
ATOM 1561 C C . GLN B 2 87 ? 54.906 44.620 19.825 1.00 76.28 471 GLN B C 1
ATOM 1562 O O . GLN B 2 87 ? 54.259 45.604 19.500 1.00 77.31 471 GLN B O 1
ATOM 1568 N N . CYS B 2 88 ? 54.744 43.426 19.243 1.00 76.62 472 CYS B N 1
ATOM 1569 C CA . CYS B 2 88 ? 53.694 43.179 18.252 1.00 77.11 472 CYS B CA 1
ATOM 1570 C C . CYS B 2 88 ? 52.315 43.423 18.844 1.00 79.63 472 CYS B C 1
ATOM 1571 O O . CYS B 2 88 ? 51.495 44.107 18.259 1.00 82.85 472 CYS B O 1
ATOM 1574 N N . LEU B 2 89 ? 52.072 42.841 20.020 1.00 78.06 473 LEU B N 1
ATOM 1575 C CA . LEU B 2 89 ? 50.798 42.960 20.712 1.00 75.04 473 LEU B CA 1
ATOM 1576 C C . LEU B 2 89 ? 50.643 44.290 21.476 1.00 70.68 473 LEU B C 1
ATOM 1577 O O . LEU B 2 89 ? 49.557 44.594 21.952 1.00 72.41 473 LEU B O 1
ATOM 1582 N N . GLN B 2 90 ? 51.733 45.063 21.579 1.00 66.21 474 GLN B N 1
ATOM 1583 C CA . GLN B 2 90 ? 51.746 46.377 22.234 1.00 77.42 474 GLN B CA 1
ATOM 1584 C C . GLN B 2 90 ? 51.260 46.296 23.677 1.00 78.22 474 GLN B C 1
ATOM 1585 O O . GLN B 2 90 ? 50.387 47.058 24.097 1.00 75.04 474 GLN B O 1
ATOM 1591 N N . LEU B 2 91 ? 51.844 45.356 24.428 1.00 65.55 475 LEU B N 1
ATOM 1592 C CA . LEU B 2 91 ? 51.444 45.064 25.792 1.00 66.64 475 LEU B CA 1
ATOM 1593 C C . LEU B 2 91 ? 52.260 45.897 26.773 1.00 57.24 475 LEU B C 1
ATOM 1594 O O . LEU B 2 91 ? 53.455 46.092 26.569 1.00 55.54 475 LEU B O 1
ATOM 1599 N N . PRO B 2 92 ? 51.653 46.397 27.872 1.00 58.89 476 PRO B N 1
ATOM 1600 C CA . PRO B 2 92 ? 52.400 47.107 28.908 1.00 56.69 476 PRO B CA 1
ATOM 1601 C C . PRO B 2 92 ? 53.132 46.101 29.803 1.00 64.15 476 PRO B C 1
ATOM 1602 O O . PRO B 2 92 ? 52.830 46.035 30.990 1.00 56.47 476 PRO B O 1
ATOM 1606 N N . ALA B 2 93 ? 54.044 45.326 29.202 1.00 67.23 477 ALA B N 1
ATOM 1607 C CA . ALA B 2 93 ? 54.730 44.207 29.854 1.00 59.02 477 ALA B CA 1
ATOM 1608 C C . ALA B 2 93 ? 56.234 44.278 29.639 1.00 54.28 477 ALA B C 1
ATOM 1609 O O . ALA B 2 93 ? 56.708 44.832 28.635 1.00 63.92 477 ALA B O 1
ATOM 1611 N N . THR B 2 94 ? 56.985 43.677 30.566 1.00 57.36 478 THR B N 1
ATOM 1612 C CA . THR B 2 94 ? 58.447 43.643 30.521 1.00 62.90 478 THR B CA 1
ATOM 1613 C C . THR B 2 94 ? 58.904 42.215 30.821 1.00 68.60 478 THR B C 1
ATOM 1614 O O . THR B 2 94 ? 58.203 41.440 31.502 1.00 66.40 478 THR B O 1
ATOM 1618 N N . VAL B 2 95 ? 60.074 41.861 30.281 1.00 77.88 479 VAL B N 1
ATOM 1619 C CA . VAL B 2 95 ? 60.742 40.614 30.611 1.00 85.15 479 VAL B CA 1
ATOM 1620 C C . VAL B 2 95 ? 61.817 41.024 31.592 1.00 85.66 479 VAL B C 1
ATOM 1621 O O . VAL B 2 95 ? 62.732 41.768 31.235 1.00 90.36 479 VAL B O 1
ATOM 1625 N N . VAL B 2 96 ? 61.697 40.569 32.840 1.00 85.84 480 VAL B N 1
ATOM 1626 C CA . VAL B 2 96 ? 62.653 40.959 33.870 1.00 93.29 480 VAL B CA 1
ATOM 1627 C C . VAL B 2 96 ? 63.667 39.845 33.898 1.00 101.75 480 VAL B C 1
ATOM 1628 O O . VAL B 2 96 ? 63.316 38.673 33.704 1.00 106.83 480 VAL B O 1
ATOM 1632 N N . ARG B 2 97 ? 64.925 40.219 34.147 1.00 130.04 481 ARG B N 1
ATOM 1633 C CA . ARG B 2 97 ? 66.047 39.288 34.454 1.00 145.01 481 ARG B CA 1
ATOM 1634 C C . ARG B 2 97 ? 66.599 39.657 35.836 1.00 153.34 481 ARG B C 1
ATOM 1635 O O . ARG B 2 97 ? 66.513 38.791 36.731 1.00 175.98 481 ARG B O 1
ATOM 1643 N N . ASN B 2 98 ? 67.101 40.889 36.005 1.00 149.24 482 ASN B N 1
ATOM 1644 C CA . ASN B 2 98 ? 67.518 41.414 37.303 1.00 140.45 482 ASN B CA 1
ATOM 1645 C C . ASN B 2 98 ? 66.525 42.462 37.769 1.00 125.10 482 ASN B C 1
ATOM 1646 O O . ASN B 2 98 ? 65.575 42.119 38.455 1.00 131.17 482 ASN B O 1
ATOM 1651 N N . ARG B 2 99 ? 66.743 43.723 37.382 1.00 129.41 483 ARG B N 1
ATOM 1652 C CA . ARG B 2 99 ? 65.921 44.890 37.811 1.00 127.41 483 ARG B CA 1
ATOM 1653 C C . ARG B 2 99 ? 64.625 44.913 36.991 1.00 99.62 483 ARG B C 1
ATOM 1654 O O . ARG B 2 99 ? 64.700 44.707 35.771 1.00 135.00 483 ARG B O 1
ATOM 1662 N N . ALA B 2 100 ? 63.485 45.111 37.656 1.00 91.62 484 ALA B N 1
ATOM 1663 C CA . ALA B 2 100 ? 62.192 45.189 37.007 1.00 83.65 484 ALA B CA 1
ATOM 1664 C C . ALA B 2 100 ? 61.886 46.641 36.691 1.00 73.77 484 ALA B C 1
ATOM 1665 O O . ALA B 2 100 ? 62.082 47.512 37.523 1.00 90.42 484 ALA B O 1
ATOM 1667 N N . CYS B 2 101 ? 61.405 46.895 35.472 1.00 80.13 485 CYS B N 1
ATOM 1668 C CA . CYS B 2 101 ? 61.033 48.228 35.029 1.00 82.61 485 CYS B CA 1
ATOM 1669 C C . CYS B 2 101 ? 59.920 48.733 35.940 1.00 87.89 485 CYS B C 1
ATOM 1670 O O . CYS B 2 101 ? 58.883 48.084 36.056 1.00 88.94 485 CYS B O 1
ATOM 1673 N N . PRO B 2 102 ? 60.089 49.903 36.600 1.00 85.32 486 PRO B N 1
ATOM 1674 C CA . PRO B 2 102 ? 59.070 50.432 37.509 1.00 80.02 486 PRO B CA 1
ATOM 1675 C C . PRO B 2 102 ? 57.822 50.940 36.768 1.00 80.08 486 PRO B C 1
ATOM 1676 O O . PRO B 2 102 ? 56.816 51.103 37.424 1.00 89.83 486 PRO B O 1
ATOM 1680 N N . ASN B 2 103 ? 57.908 51.152 35.445 1.00 80.04 487 ASN B N 1
ATOM 1681 C CA . ASN B 2 103 ? 56.743 51.532 34.622 1.00 70.15 487 ASN B CA 1
ATOM 1682 C C . ASN B 2 103 ? 55.891 50.409 34.043 1.00 65.07 487 ASN B C 1
ATOM 1683 O O . ASN B 2 103 ? 54.869 50.674 33.414 1.00 78.01 487 ASN B O 1
ATOM 1688 N N . ALA B 2 104 ? 56.306 49.158 34.256 1.00 63.00 488 ALA B N 1
ATOM 1689 C CA . ALA B 2 104 ? 55.620 48.010 33.663 1.00 66.06 488 ALA B CA 1
ATOM 1690 C C . ALA B 2 104 ? 54.508 47.486 34.569 1.00 65.48 488 ALA B C 1
ATOM 1691 O O . ALA B 2 104 ? 54.748 47.140 35.729 1.00 64.57 488 ALA B O 1
ATOM 1693 N N . LYS B 2 105 ? 53.282 47.439 34.041 1.00 53.56 489 LYS B N 1
ATOM 1694 C CA . LYS B 2 105 ? 52.176 46.843 34.767 1.00 53.69 489 LYS B CA 1
ATOM 1695 C C . LYS B 2 105 ? 52.330 45.307 34.925 1.00 61.91 489 LYS B C 1
ATOM 1696 O O . LYS B 2 105 ? 52.055 44.762 35.990 1.00 60.36 489 LYS B O 1
ATOM 1702 N N . TYR B 2 106 ? 52.764 44.623 33.862 1.00 63.50 490 TYR B N 1
ATOM 1703 C CA . TYR B 2 106 ? 52.949 43.144 33.825 1.00 55.63 490 TYR B CA 1
ATOM 1704 C C . TYR B 2 106 ? 54.442 42.810 33.819 1.00 52.68 490 TYR B C 1
ATOM 1705 O O . TYR B 2 106 ? 55.191 43.423 33.026 1.00 55.86 490 TYR B O 1
ATOM 1714 N N . LEU B 2 107 ? 54.854 41.888 34.697 1.00 53.01 491 LEU B N 1
ATOM 1715 C CA . LEU B 2 107 ? 56.247 41.472 34.844 1.00 58.24 491 LEU B CA 1
ATOM 1716 C C . LEU B 2 107 ? 56.363 39.992 34.506 1.00 74.26 491 LEU B C 1
ATOM 1717 O O . LEU B 2 107 ? 55.859 39.140 35.237 1.00 71.38 491 LEU B O 1
ATOM 1722 N N . ILE B 2 108 ? 57.002 39.697 33.368 1.00 80.03 492 ILE B N 1
ATOM 1723 C CA . ILE B 2 108 ? 57.238 38.320 32.947 1.00 72.60 492 ILE B CA 1
ATOM 1724 C C . ILE B 2 108 ? 58.539 37.820 33.559 1.00 65.85 492 ILE B C 1
ATOM 1725 O O . ILE B 2 108 ? 59.590 38.455 33.379 1.00 82.59 492 ILE B O 1
ATOM 1730 N N . LYS B 2 109 ? 58.452 36.701 34.290 1.00 66.49 493 LYS B N 1
ATOM 1731 C CA . LYS B 2 109 ? 59.583 36.111 35.029 1.00 86.24 493 LYS B CA 1
ATOM 1732 C C . LYS B 2 109 ? 59.549 34.602 34.895 1.00 87.40 493 LYS B C 1
ATOM 1733 O O . LYS B 2 109 ? 58.499 34.015 34.620 1.00 81.21 493 LYS B O 1
ATOM 1739 N N . LEU B 2 110 ? 60.690 33.952 35.125 1.00 92.12 494 LEU B N 1
ATOM 1740 C CA . LEU B 2 110 ? 60.708 32.496 35.181 1.00 116.90 494 LEU B CA 1
ATOM 1741 C C . LEU B 2 110 ? 61.339 32.013 36.482 1.00 122.42 494 LEU B C 1
ATOM 1742 O O . LEU B 2 110 ? 62.469 32.379 36.804 1.00 135.22 494 LEU B O 1
ATOM 1747 N N . ASN B 2 111 ? 60.567 31.232 37.248 1.00 128.57 495 ASN B N 1
ATOM 1748 C CA . ASN B 2 111 ? 61.072 30.486 38.397 1.00 142.67 495 ASN B CA 1
ATOM 1749 C C . ASN B 2 111 ? 61.329 29.047 37.967 1.00 144.61 495 ASN B C 1
ATOM 1750 O O . ASN B 2 111 ? 60.442 28.368 37.441 1.00 140.56 495 ASN B O 1
ATOM 1755 N N . GLY B 2 112 ? 62.568 28.596 38.182 1.00 160.09 496 GLY B N 1
ATOM 1756 C CA . GLY B 2 112 ? 63.085 27.399 37.555 1.00 157.62 496 GLY B CA 1
ATOM 1757 C C . GLY B 2 112 ? 63.217 27.709 36.080 1.00 147.80 496 GLY B C 1
ATOM 1758 O O . GLY B 2 112 ? 63.932 28.636 35.698 1.00 140.81 496 GLY B O 1
ATOM 1759 N N . VAL B 2 113 ? 62.490 26.952 35.253 1.00 140.92 497 VAL B N 1
ATOM 1760 C CA . VAL B 2 113 ? 62.508 27.123 33.806 1.00 135.65 497 VAL B CA 1
ATOM 1761 C C . VAL B 2 113 ? 61.085 27.246 33.256 1.00 137.50 497 VAL B C 1
ATOM 1762 O O . VAL B 2 113 ? 60.823 26.918 32.094 1.00 137.48 497 VAL B O 1
ATOM 1766 N N . HIS B 2 114 ? 60.168 27.740 34.097 1.00 126.20 498 HIS B N 1
ATOM 1767 C CA . HIS B 2 114 ? 58.787 27.970 33.694 1.00 115.33 498 HIS B CA 1
ATOM 1768 C C . HIS B 2 114 ? 58.456 29.439 33.809 1.00 97.88 498 HIS B C 1
ATOM 1769 O O . HIS B 2 114 ? 58.748 30.058 34.817 1.00 98.52 498 HIS B O 1
ATOM 1776 N N . TRP B 2 115 ? 57.881 29.994 32.736 1.00 90.31 499 TRP B N 1
ATOM 1777 C CA . TRP B 2 115 ? 57.457 31.378 32.692 1.00 83.87 499 TRP B CA 1
ATOM 1778 C C . TRP B 2 115 ? 56.219 31.584 33.571 1.00 95.26 499 TRP B C 1
ATOM 1779 O O . TRP B 2 115 ? 55.319 30.719 33.627 1.00 85.70 499 TRP B O 1
ATOM 1790 N N . GLU B 2 116 ? 56.205 32.734 34.257 1.00 80.08 500 GLU B N 1
ATOM 1791 C CA . GLU B 2 116 ? 55.071 33.242 35.010 1.00 78.18 500 GLU B CA 1
ATOM 1792 C C . GLU B 2 116 ? 54.977 34.724 34.737 1.00 75.76 500 GLU B C 1
ATOM 1793 O O . GLU B 2 116 ? 55.939 35.356 34.255 1.00 67.89 500 GLU B O 1
ATOM 1799 N N . VAL B 2 117 ? 53.819 35.291 35.074 1.00 64.45 501 VAL B N 1
ATOM 1800 C CA . VAL B 2 117 ? 53.586 36.713 34.902 1.00 65.04 501 VAL B CA 1
ATOM 1801 C C . VAL B 2 117 ? 52.867 37.304 36.119 1.00 59.11 501 VAL B C 1
ATOM 1802 O O . VAL B 2 117 ? 51.857 36.764 36.614 1.00 63.84 501 VAL B O 1
ATOM 1806 N N . GLU B 2 118 ? 53.425 38.415 36.598 1.00 70.39 502 GLU B N 1
ATOM 1807 C CA . GLU B 2 118 ? 52.870 39.177 37.696 1.00 61.80 502 GLU B CA 1
ATOM 1808 C C . GLU B 2 118 ? 52.169 40.376 37.132 1.00 63.83 502 GLU B C 1
ATOM 1809 O O . GLU B 2 118 ? 52.643 40.958 36.157 1.00 58.87 502 GLU B O 1
ATOM 1815 N N . VAL B 2 119 ? 51.016 40.706 37.722 1.00 56.29 503 VAL B N 1
ATOM 1816 C CA . VAL B 2 119 ? 50.356 41.966 37.490 1.00 58.84 503 VAL B CA 1
ATOM 1817 C C . VAL B 2 119 ? 50.395 42.763 38.803 1.00 64.69 503 VAL B C 1
ATOM 1818 O O . VAL B 2 119 ? 50.125 42.240 39.891 1.00 53.01 503 VAL B O 1
ATOM 1822 N N . ARG B 2 120 ? 50.777 44.032 38.685 1.00 58.84 504 ARG B N 1
ATOM 1823 C CA . ARG B 2 120 ? 50.819 44.991 39.816 1.00 58.45 504 ARG B CA 1
ATOM 1824 C C . ARG B 2 120 ? 49.427 45.585 40.015 1.00 50.05 504 ARG B C 1
ATOM 1825 O O . ARG B 2 120 ? 48.886 46.191 39.067 1.00 71.20 504 ARG B O 1
ATOM 1833 N N . SER B 2 121 ? 48.884 45.400 41.220 1.00 56.58 505 SER B N 1
ATOM 1834 C CA . SER B 2 121 ? 47.650 46.033 41.633 1.00 70.95 505 SER B CA 1
ATOM 1835 C C . SER B 2 121 ? 47.940 47.509 41.910 1.00 65.87 505 SER B C 1
ATOM 1836 O O . SER B 2 121 ? 49.081 47.869 42.183 1.00 63.13 505 SER B O 1
ATOM 1839 N N . GLY B 2 122 ? 46.887 48.332 41.874 1.00 64.52 506 GLY B N 1
ATOM 1840 C CA . GLY B 2 122 ? 46.968 49.771 42.071 1.00 73.90 506 GLY B CA 1
ATOM 1841 C C . GLY B 2 122 ? 47.961 50.492 41.182 1.00 66.13 506 GLY B C 1
ATOM 1842 O O . GLY B 2 122 ? 48.715 51.322 41.672 1.00 73.25 506 GLY B O 1
ATOM 1843 N N . MET B 2 123 ? 47.973 50.142 39.890 1.00 65.51 507 MET B N 1
ATOM 1844 C CA . MET B 2 123 ? 48.920 50.675 38.915 1.00 64.54 507 MET B CA 1
ATOM 1845 C C . MET B 2 123 ? 48.266 50.913 37.558 1.00 68.06 507 MET B C 1
ATOM 1846 O O . MET B 2 123 ? 47.743 49.982 36.951 1.00 60.97 507 MET B O 1
ATOM 1851 N N . ALA B 2 124 ? 48.330 52.157 37.071 1.00 66.58 508 ALA B N 1
ATOM 1852 C CA . ALA B 2 124 ? 47.989 52.456 35.686 1.00 70.62 508 ALA B CA 1
ATOM 1853 C C . ALA B 2 124 ? 49.022 51.819 34.760 1.00 60.90 508 ALA B C 1
ATOM 1854 O O . ALA B 2 124 ? 50.215 51.820 35.057 1.00 67.64 508 ALA B O 1
ATOM 1856 N N . PRO B 2 125 ? 48.611 51.226 33.620 1.00 61.67 509 PRO B N 1
ATOM 1857 C CA . PRO B 2 125 ? 49.575 50.733 32.644 1.00 67.89 509 PRO B CA 1
ATOM 1858 C C . PRO B 2 125 ? 50.242 51.906 31.915 1.00 59.64 509 PRO B C 1
ATOM 1859 O O . PRO B 2 125 ? 49.588 52.888 31.692 1.00 66.74 509 PRO B O 1
ATOM 1863 N N . ARG B 2 126 ? 51.514 51.745 31.555 1.00 62.97 510 ARG B N 1
ATOM 1864 C CA . ARG B 2 126 ? 52.279 52.681 30.701 1.00 66.42 510 ARG B CA 1
ATOM 1865 C C . ARG B 2 126 ? 52.647 51.989 29.388 1.00 79.84 510 ARG B C 1
ATOM 1866 O O . ARG B 2 126 ? 52.897 50.772 29.414 1.00 84.58 510 ARG B O 1
ATOM 1874 N N . SER B 2 127 ? 52.643 52.751 28.287 1.00 85.99 511 SER B N 1
ATOM 1875 C CA . SER B 2 127 ? 53.280 52.354 27.035 1.00 77.25 511 SER B CA 1
ATOM 1876 C C . SER B 2 127 ? 54.775 52.395 27.297 1.00 75.18 511 SER B C 1
ATOM 1877 O O . SER B 2 127 ? 55.327 53.437 27.668 1.00 74.03 511 SER B O 1
ATOM 1880 N N . LEU B 2 128 ? 55.420 51.236 27.125 1.00 68.55 512 LEU B N 1
ATOM 1881 C CA . LEU B 2 128 ? 56.823 51.038 27.410 1.00 73.04 512 LEU B CA 1
ATOM 1882 C C . LEU B 2 128 ? 57.607 51.145 26.096 1.00 82.55 512 LEU B C 1
ATOM 1883 O O . LEU B 2 128 ? 57.087 50.836 25.022 1.00 68.15 512 LEU B O 1
ATOM 1888 N N . SER B 2 129 ? 58.860 51.597 26.204 1.00 82.14 513 SER B N 1
ATOM 1889 C CA . SER B 2 129 ? 59.808 51.615 25.107 1.00 88.75 513 SER B CA 1
ATOM 1890 C C . SER B 2 129 ? 60.428 50.231 24.972 1.00 97.30 513 SER B C 1
ATOM 1891 O O . SER B 2 129 ? 60.276 49.393 25.869 1.00 81.22 513 SER B O 1
ATOM 1894 N N . ARG B 2 130 ? 61.149 50.013 23.863 1.00 95.18 514 ARG B N 1
ATOM 1895 C CA . ARG B 2 130 ? 61.887 48.755 23.560 1.00 94.86 514 ARG B CA 1
ATOM 1896 C C . ARG B 2 130 ? 62.717 48.344 24.779 1.00 91.09 514 ARG B C 1
ATOM 1897 O O . ARG B 2 130 ? 62.656 47.154 25.170 1.00 87.78 514 ARG B O 1
ATOM 1905 N N . GLU B 2 131 ? 63.464 49.305 25.332 1.00 85.75 515 GLU B N 1
ATOM 1906 C CA . GLU B 2 131 ? 64.399 49.082 26.430 1.00 100.37 515 GLU B CA 1
ATOM 1907 C C . GLU B 2 131 ? 63.671 48.602 27.672 1.00 86.70 515 GLU B C 1
ATOM 1908 O O . GLU B 2 131 ? 64.150 47.708 28.365 1.00 95.71 515 GLU B O 1
ATOM 1914 N N . CYS B 2 132 ? 62.526 49.231 27.966 1.00 81.90 516 CYS B N 1
ATOM 1915 C CA . CYS B 2 132 ? 61.702 48.871 29.117 1.00 82.49 516 CYS B CA 1
ATOM 1916 C C . CYS B 2 132 ? 61.142 47.434 28.890 1.00 91.03 516 CYS B C 1
ATOM 1917 O O . CYS B 2 132 ? 61.238 46.569 29.772 1.00 84.13 516 CYS B O 1
ATOM 1920 N N . VAL B 2 133 ? 60.628 47.178 27.680 1.00 84.13 517 VAL B N 1
ATOM 1921 C CA . VAL B 2 133 ? 60.064 45.867 27.316 1.00 80.75 517 VAL B CA 1
ATOM 1922 C C . VAL B 2 133 ? 61.088 44.740 27.479 1.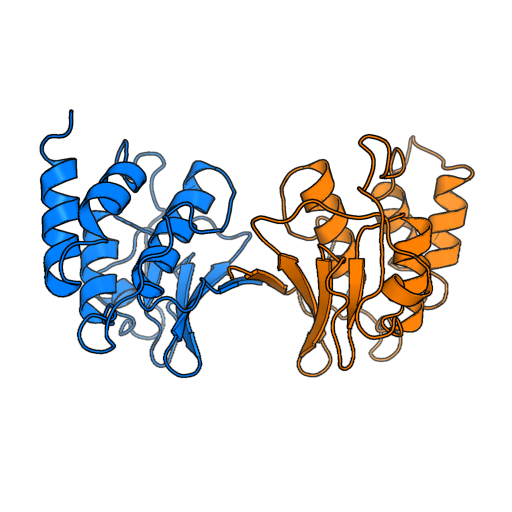00 70.79 517 VAL B C 1
ATOM 1923 O O . VAL B 2 133 ? 60.783 43.677 28.022 1.00 70.07 517 VAL B O 1
ATOM 1927 N N . VAL B 2 134 ? 62.311 45.003 27.019 1.00 81.91 518 VAL B N 1
ATOM 1928 C CA . VAL B 2 134 ? 63.387 44.023 26.997 1.00 80.79 518 VAL B CA 1
ATOM 1929 C C . VAL B 2 134 ? 64.001 43.834 28.387 1.00 84.77 518 VAL B C 1
ATOM 1930 O O . VAL B 2 134 ? 64.653 42.822 28.637 1.00 82.29 518 VAL B O 1
ATOM 1934 N N . GLY B 2 135 ? 63.785 44.816 29.278 1.00 88.68 519 GLY B N 1
ATOM 1935 C CA . GLY B 2 135 ? 64.295 44.796 30.639 1.00 81.97 519 GLY B CA 1
ATOM 1936 C C . GLY B 2 135 ? 65.739 45.265 30.774 1.00 88.80 519 GLY B C 1
ATOM 1937 O O . GLY B 2 135 ? 66.479 44.743 31.601 1.00 106.24 519 GLY B O 1
ATOM 1938 N N . VAL B 2 136 ? 66.136 46.246 29.953 1.00 95.32 520 VAL B N 1
ATOM 1939 C CA . VAL B 2 136 ? 67.471 46.867 30.016 1.00 105.43 520 VAL B CA 1
ATOM 1940 C C . VAL B 2 136 ? 67.400 48.383 30.220 1.00 103.63 520 VAL B C 1
ATOM 1941 O O . VAL B 2 136 ? 68.377 49.094 29.989 1.00 118.74 520 VAL B O 1
ATOM 1945 N N . CYS B 2 137 ? 66.233 48.865 30.664 1.00 107.01 521 CYS B N 1
ATOM 1946 C CA . CYS B 2 137 ? 66.014 50.270 30.968 1.00 109.09 521 CYS B CA 1
ATOM 1947 C C . CYS B 2 137 ? 66.828 50.608 32.211 1.00 105.39 521 CYS B C 1
ATOM 1948 O O . CYS B 2 137 ? 66.974 49.770 33.089 1.00 101.04 521 CYS B O 1
ATOM 1951 N N . SER B 2 138 ? 67.385 51.823 32.257 1.00 108.14 522 SER B N 1
ATOM 1952 C CA . SER B 2 138 ? 68.250 52.244 33.362 1.00 132.89 522 SER B CA 1
ATOM 1953 C C . SER B 2 138 ? 67.473 52.942 34.476 1.00 133.69 522 SER B C 1
ATOM 1954 O O . SER B 2 138 ? 66.321 53.341 34.292 1.00 147.20 522 SER B O 1
ATOM 1957 N N . GLU B 2 139 ? 68.130 53.072 35.634 1.00 146.89 523 GLU B N 1
ATOM 1958 C CA . GLU B 2 139 ? 67.535 53.610 36.863 1.00 153.86 523 GLU B CA 1
ATOM 1959 C C . GLU B 2 139 ? 66.770 54.905 36.585 1.00 140.99 523 GLU B C 1
ATOM 1960 O O . GLU B 2 139 ? 67.341 55.860 36.074 1.00 143.96 523 GLU B O 1
ATOM 1966 N N . GLY B 2 140 ? 65.471 54.913 36.905 1.00 136.98 524 GLY B N 1
ATOM 1967 C CA . GLY B 2 140 ? 64.620 56.079 36.729 1.00 135.98 524 GLY B CA 1
ATOM 1968 C C . GLY B 2 140 ? 64.284 56.397 35.282 1.00 136.52 524 GLY B C 1
ATOM 1969 O O . GLY B 2 140 ? 64.382 57.549 34.848 1.00 125.78 524 GLY B O 1
ATOM 1970 N N . CYS B 2 141 ? 63.894 55.361 34.532 1.00 131.97 525 CYS B N 1
ATOM 1971 C CA . CYS B 2 141 ? 63.347 55.510 33.178 1.00 120.40 525 CYS B CA 1
ATOM 1972 C C . CYS B 2 141 ? 61.974 56.192 33.233 1.00 120.34 525 CYS B C 1
ATOM 1973 O O . CYS B 2 141 ? 61.336 56.225 34.300 1.00 103.54 525 CYS B O 1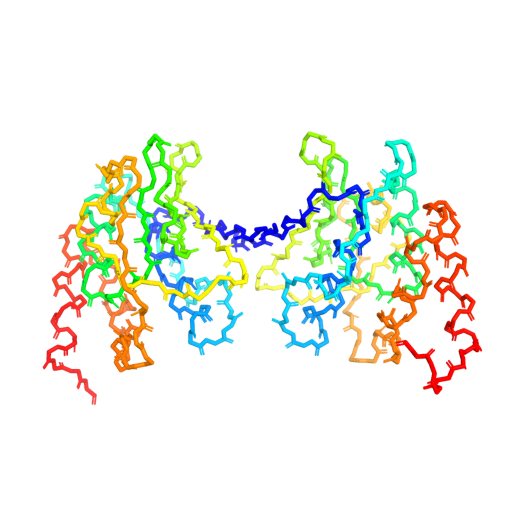
ATOM 1976 N N . VAL B 2 142 ? 61.529 56.715 32.078 1.00 117.19 526 VAL B N 1
ATOM 1977 C CA . VAL B 2 142 ? 60.244 57.414 31.941 1.00 116.83 526 VAL B CA 1
ATOM 1978 C C . VAL B 2 142 ? 59.392 56.832 30.807 1.00 97.49 526 VAL B C 1
ATOM 1979 O O . VAL B 2 142 ? 59.887 56.583 29.709 1.00 112.29 526 VAL B O 1
ATOM 1983 N N . ALA B 2 143 ? 58.103 56.629 31.102 1.00 99.27 527 ALA B N 1
ATOM 1984 C CA . ALA B 2 143 ? 57.120 56.042 30.190 1.00 86.49 527 ALA B CA 1
ATOM 1985 C C . ALA B 2 143 ? 55.794 56.789 30.315 1.00 87.61 527 ALA B C 1
ATOM 1986 O O . ALA B 2 143 ? 55.360 57.105 31.425 1.00 92.70 527 ALA B O 1
ATOM 1988 N N . PRO B 2 144 ? 55.103 57.089 29.192 1.00 88.45 528 PRO B N 1
ATOM 1989 C CA . PRO B 2 144 ? 53.800 57.750 29.241 1.00 98.01 528 PRO B CA 1
ATOM 1990 C C . PRO B 2 144 ? 52.637 56.803 29.538 1.00 100.48 528 PRO B C 1
ATOM 1991 O O . PRO B 2 144 ? 52.767 55.583 29.422 1.00 86.18 528 PRO B O 1
ATOM 1995 N N . PRO B 2 145 ? 51.455 57.341 29.919 1.00 101.30 529 PRO B N 1
ATOM 1996 C CA . PRO B 2 145 ? 50.258 56.527 30.116 1.00 96.06 529 PRO B CA 1
ATOM 1997 C C . PRO B 2 145 ? 49.915 55.675 28.883 1.00 102.04 529 PRO B C 1
ATOM 1998 O O . PRO B 2 145 ? 50.052 56.159 27.772 1.00 97.93 529 PRO B O 1
ATOM 2002 N N . TYR B 2 146 ? 49.494 54.430 29.116 1.00 85.39 530 TYR B N 1
ATOM 2003 C CA . TYR B 2 146 ? 48.981 53.489 28.086 1.00 87.14 530 TYR B CA 1
ATOM 2004 C C . TYR B 2 146 ? 47.596 53.958 27.644 1.00 90.68 530 TYR B C 1
ATOM 2005 O O . TYR B 2 146 ? 46.716 54.117 28.487 1.00 87.78 530 TYR B O 1
ATOM 2014 N N . PRO B 2 147 ? 47.357 54.195 26.329 1.00 99.69 531 PRO B N 1
ATOM 2015 C CA . PRO B 2 147 ? 46.088 54.758 25.861 1.00 101.08 531 PRO B CA 1
ATOM 2016 C C . PRO B 2 147 ? 44.930 53.750 25.812 1.00 105.00 531 PRO B C 1
ATOM 2017 O O . PRO B 2 147 ? 45.181 52.564 25.803 1.00 87.34 531 PRO B O 1
ATOM 2021 N N . ALA B 2 148 ? 43.694 54.260 25.782 1.00 122.17 532 ALA B N 1
ATOM 2022 C CA . ALA B 2 148 ? 42.481 53.445 25.726 1.00 127.46 532 ALA B CA 1
ATOM 2023 C C . ALA B 2 148 ? 42.459 52.550 24.487 1.00 119.98 532 ALA B C 1
ATOM 2024 O O . ALA B 2 148 ? 41.954 51.427 24.544 1.00 123.84 532 ALA B O 1
ATOM 2026 N N . ASP B 2 149 ? 43.019 53.060 23.381 1.00 118.15 533 ASP B N 1
ATOM 2027 C CA . ASP B 2 149 ? 43.104 52.337 22.113 1.00 118.95 533 ASP B CA 1
ATOM 2028 C C . ASP B 2 149 ? 44.424 51.572 21.939 1.00 114.10 533 ASP B C 1
ATOM 2029 O O . ASP B 2 149 ? 44.774 51.183 20.823 1.00 116.63 533 ASP B O 1
ATOM 2034 N N . GLY B 2 150 ? 45.139 51.356 23.047 1.00 112.94 534 GLY B N 1
ATOM 2035 C CA . GLY B 2 150 ? 46.491 50.822 23.030 1.00 107.56 534 GLY B CA 1
ATOM 2036 C C . GLY B 2 150 ? 46.669 49.399 22.530 1.00 106.81 534 GLY B C 1
ATOM 2037 O O . GLY B 2 150 ? 47.701 49.087 21.925 1.00 99.00 534 GLY B O 1
ATOM 2038 N N . LEU B 2 151 ? 45.680 48.537 22.798 1.00 89.91 535 LEU B N 1
ATOM 2039 C CA . LEU B 2 151 ? 45.747 47.123 22.430 1.00 87.30 535 LEU B CA 1
ATOM 2040 C C . LEU B 2 151 ? 45.174 46.912 21.028 1.00 80.51 535 LEU B C 1
ATOM 2041 O O . LEU B 2 151 ? 44.120 47.451 20.706 1.00 100.33 535 LEU B O 1
ATOM 2046 N N . PRO B 2 152 ? 45.847 46.139 20.140 1.00 93.89 536 PRO B N 1
ATOM 2047 C CA . PRO B 2 152 ? 45.328 45.872 18.797 1.00 89.29 536 PRO B CA 1
ATOM 2048 C C . PRO B 2 152 ? 43.962 45.169 18.787 1.00 102.26 536 PRO B C 1
ATOM 2049 O O . PRO B 2 152 ? 43.767 44.251 19.569 1.00 88.52 536 PRO B O 1
ATOM 2053 N N . LYS B 2 153 ? 43.080 45.625 17.890 1.00 118.49 537 LYS B N 1
ATOM 2054 C CA . LYS B 2 153 ? 41.736 45.076 17.663 1.00 124.15 537 LYS B CA 1
ATOM 2055 C C . LYS B 2 153 ? 41.504 43.648 18.189 1.00 123.00 537 LYS B C 1
ATOM 2056 O O . LYS B 2 153 ? 40.698 43.448 19.096 1.00 110.84 537 LYS B O 1
ATOM 2062 N N . ARG B 2 154 ? 42.212 42.666 17.617 1.00 132.31 538 ARG B N 1
ATOM 2063 C CA . ARG B 2 154 ? 41.952 41.217 17.846 1.00 127.70 538 ARG B CA 1
ATOM 2064 C C . ARG B 2 154 ? 43.077 40.597 18.679 1.00 121.77 538 ARG B C 1
ATOM 2065 O O . ARG B 2 154 ? 42.739 39.895 19.638 1.00 163.76 538 ARG B O 1
ATOM 2073 N N . ALA B 2 155 ? 44.339 40.880 18.346 1.00 111.55 539 ALA B N 1
ATOM 2074 C CA . ALA B 2 155 ? 45.500 40.651 19.231 1.00 104.39 539 ALA B CA 1
ATOM 2075 C C . ALA B 2 155 ? 45.709 39.242 19.828 1.00 87.13 539 ALA B C 1
ATOM 2076 O O . ALA B 2 155 ? 46.785 38.663 19.665 1.00 91.79 539 ALA B O 1
ATOM 2078 N N . LEU B 2 156 ? 44.715 38.704 20.543 1.00 84.40 540 LEU B N 1
ATOM 2079 C CA . LEU B 2 156 ? 44.805 37.334 21.052 1.00 90.71 540 LEU B CA 1
ATOM 2080 C C . LEU B 2 156 ? 44.275 36.257 20.106 1.00 83.84 540 LEU B C 1
ATOM 2081 O O . LEU B 2 156 ? 44.612 35.090 20.268 1.00 87.86 540 LEU B O 1
ATOM 2086 N N . GLU B 2 157 ? 43.477 36.638 19.104 1.00 98.11 541 GLU B N 1
ATOM 2087 C CA . GLU B 2 157 ? 43.222 35.751 17.964 1.00 96.08 541 GLU B CA 1
ATOM 2088 C C . GLU B 2 157 ? 44.565 35.571 17.275 1.00 90.80 541 GLU B C 1
ATOM 2089 O O . GLU B 2 157 ? 44.998 34.450 17.019 1.00 88.57 541 GLU B O 1
ATOM 2095 N N . ALA B 2 158 ? 45.237 36.698 17.009 1.00 83.35 542 ALA B N 1
ATOM 2096 C CA . ALA B 2 158 ? 46.580 36.695 16.464 1.00 80.01 542 ALA B CA 1
ATOM 2097 C C . ALA B 2 158 ? 47.503 35.716 17.219 1.00 83.16 542 ALA B C 1
ATOM 2098 O O . ALA B 2 158 ? 48.147 34.866 16.608 1.00 80.67 542 ALA B O 1
ATOM 2100 N N . LEU B 2 159 ? 47.529 35.809 18.551 1.00 77.12 543 LEU B N 1
ATOM 2101 C CA . LEU B 2 159 ? 48.374 34.935 19.368 1.00 75.99 543 LEU B CA 1
ATOM 2102 C C . LEU B 2 159 ? 47.966 33.460 19.278 1.00 69.94 543 LEU B C 1
ATOM 2103 O O . LEU B 2 159 ? 48.823 32.574 19.259 1.00 75.13 543 LEU B O 1
ATOM 2108 N N . ALA B 2 160 ? 46.654 33.214 19.220 1.00 73.71 544 ALA B N 1
ATOM 2109 C CA . ALA B 2 160 ? 46.093 31.873 19.036 1.00 96.15 544 ALA B CA 1
ATOM 2110 C C . ALA B 2 160 ? 46.597 31.202 17.751 1.00 88.50 544 ALA B C 1
ATOM 2111 O O . ALA B 2 160 ? 46.984 30.038 17.770 1.00 93.72 544 ALA B O 1
ATOM 2113 N N . SER B 2 161 ? 46.586 31.951 16.643 1.00 94.92 545 SER B N 1
ATOM 2114 C CA . SER B 2 161 ? 47.043 31.456 15.337 1.00 95.67 545 SER B CA 1
ATOM 2115 C C . SER B 2 161 ? 48.515 31.043 15.340 1.00 90.08 545 SER B C 1
ATOM 2116 O O . SER B 2 161 ? 48.889 30.088 14.665 1.00 74.72 545 SER B O 1
ATOM 2119 N N . ALA B 2 162 ? 49.340 31.767 16.110 1.00 73.82 546 ALA B N 1
ATOM 2120 C CA . ALA B 2 162 ? 50.792 31.745 15.946 1.00 62.81 546 ALA B CA 1
ATOM 2121 C C . ALA B 2 162 ? 51.593 30.963 16.985 1.00 67.24 546 ALA B C 1
ATOM 2122 O O . ALA B 2 162 ? 52.757 30.655 16.751 1.00 70.81 546 ALA B O 1
ATOM 2124 N N . TYR B 2 163 ? 50.987 30.640 18.131 1.00 71.31 547 TYR B N 1
ATOM 2125 C CA . TYR B 2 163 ? 51.722 30.127 19.319 1.00 80.24 547 TYR B CA 1
ATOM 2126 C C . TYR B 2 163 ? 52.218 28.690 19.088 1.00 87.46 547 TYR B C 1
ATOM 2127 O O . TYR B 2 163 ? 53.201 28.314 19.744 1.00 93.82 547 TYR B O 1
ATOM 2136 N N . ARG B 2 164 ? 51.619 27.916 18.176 1.00 92.54 548 ARG B N 1
ATOM 2137 C CA . ARG B 2 164 ? 52.071 26.517 17.910 1.00 95.21 548 ARG B CA 1
ATOM 2138 C C . ARG B 2 164 ? 53.187 26.515 16.855 1.00 84.28 548 ARG B C 1
ATOM 2139 O O . ARG B 2 164 ? 53.848 25.464 16.707 1.00 96.47 548 ARG B O 1
ATOM 2147 N N . LEU B 2 165 ? 53.420 27.642 16.172 1.00 77.91 549 LEU B N 1
ATOM 2148 C CA . LEU B 2 165 ? 54.603 27.794 15.310 1.00 85.56 549 LEU B CA 1
ATOM 2149 C C . LEU B 2 165 ? 55.855 27.625 16.160 1.00 75.53 549 LEU B C 1
ATOM 2150 O O . LEU B 2 165 ? 55.784 27.748 17.377 1.00 76.91 549 LEU B O 1
ATOM 2155 N N . PRO B 2 166 ? 57.039 27.354 15.566 1.00 76.24 550 PRO B N 1
ATOM 2156 C CA . PRO B 2 166 ? 58.285 27.374 16.329 1.00 82.87 550 PRO B CA 1
ATOM 2157 C C . PRO B 2 166 ? 58.386 28.689 17.120 1.00 80.79 550 PRO B C 1
ATOM 2158 O O . PRO B 2 166 ? 58.049 29.731 16.582 1.00 79.57 550 PRO B O 1
ATOM 2162 N N . SER B 2 167 ? 58.819 28.607 18.380 1.00 79.72 551 SER B N 1
ATOM 2163 C CA . SER B 2 167 ? 58.779 29.748 19.290 1.00 89.83 551 SER B CA 1
ATOM 2164 C C . SER B 2 167 ? 59.414 31.017 18.716 1.00 84.91 551 SER B C 1
ATOM 2165 O O . SER B 2 167 ? 58.890 32.110 18.940 1.00 84.14 551 SER B O 1
ATOM 2168 N N . ASP B 2 168 ? 60.505 30.860 17.948 1.00 78.94 552 ASP B N 1
ATOM 2169 C CA . ASP B 2 168 ? 61.246 31.997 17.402 1.00 79.26 552 ASP B CA 1
ATOM 2170 C C . ASP B 2 168 ? 60.540 32.699 16.222 1.00 71.99 552 ASP B C 1
ATOM 2171 O O . ASP B 2 168 ? 60.927 33.798 15.792 1.00 71.64 552 ASP B O 1
ATOM 2176 N N . CYS B 2 169 ? 59.450 32.084 15.753 1.00 71.14 553 CYS B N 1
ATOM 2177 C CA . CYS B 2 169 ? 58.722 32.520 14.560 1.00 85.81 553 CYS B CA 1
ATOM 2178 C C . CYS B 2 169 ? 57.332 33.016 14.930 1.00 65.90 553 CYS B C 1
ATOM 2179 O O . CYS B 2 169 ? 56.595 33.538 14.074 1.00 73.84 553 CYS B O 1
ATOM 2182 N N . VAL B 2 170 ? 56.956 32.825 16.196 1.00 61.10 554 VAL B N 1
ATOM 2183 C CA . VAL B 2 170 ? 55.622 33.177 16.691 1.00 70.61 554 VAL B CA 1
ATOM 2184 C C . VAL B 2 170 ? 55.315 34.660 16.465 1.00 66.50 554 VAL B C 1
ATOM 2185 O O . VAL B 2 170 ? 54.220 35.006 16.015 1.00 69.93 554 VAL B O 1
ATOM 2189 N N . SER B 2 171 ? 56.290 35.523 16.773 1.00 59.29 555 SER B N 1
ATOM 2190 C CA . SER B 2 171 ? 56.112 36.974 16.648 1.00 76.33 555 SER B CA 1
ATOM 2191 C C . SER B 2 171 ? 55.764 37.349 15.221 1.00 71.24 555 SER B C 1
ATOM 2192 O O . SER B 2 171 ? 54.821 38.105 14.979 1.00 70.79 555 SER B O 1
ATOM 2195 N N . SER B 2 172 ? 56.542 36.811 14.277 1.00 75.18 556 SER B N 1
ATOM 2196 C CA . SER B 2 172 ? 56.292 36.998 12.857 1.00 73.81 556 SER B CA 1
ATOM 2197 C C . SER B 2 172 ? 54.893 36.518 12.486 1.00 77.24 556 SER B C 1
ATOM 2198 O O . SER B 2 172 ? 54.202 37.187 11.727 1.00 80.43 556 SER B O 1
ATOM 2201 N N . GLY B 2 173 ? 54.486 35.368 13.042 1.00 77.42 557 GLY B N 1
ATOM 2202 C CA . GLY B 2 173 ? 53.134 34.859 12.924 1.00 71.17 557 GLY B CA 1
ATOM 2203 C C . GLY B 2 173 ? 52.116 35.887 13.382 1.00 76.02 557 GLY B C 1
ATOM 2204 O O . GLY B 2 173 ? 51.237 36.285 12.610 1.00 81.01 557 GLY B O 1
ATOM 2205 N N . ILE B 2 174 ? 52.240 36.322 14.641 1.00 71.35 558 ILE B N 1
ATOM 2206 C CA . ILE B 2 174 ? 51.366 37.347 15.209 1.00 76.28 558 ILE B CA 1
ATOM 2207 C C . ILE B 2 174 ? 51.276 38.558 14.286 1.00 68.92 558 ILE B C 1
ATOM 2208 O O . ILE B 2 174 ? 50.179 38.994 13.940 1.00 73.54 558 ILE B O 1
ATOM 2213 N N . ALA B 2 175 ? 52.438 39.088 13.893 1.00 66.18 559 ALA B N 1
ATOM 2214 C CA . ALA B 2 175 ? 52.525 40.250 13.002 1.00 79.04 559 ALA B CA 1
ATOM 2215 C C . ALA B 2 175 ? 51.791 40.034 11.676 1.00 79.93 559 ALA B C 1
ATOM 2216 O O . ALA B 2 175 ? 51.086 40.926 11.203 1.00 94.88 559 ALA B O 1
ATOM 2218 N N . ASP B 2 176 ? 51.971 38.846 11.085 1.00 95.13 560 ASP B N 1
ATOM 2219 C CA . ASP B 2 176 ? 51.279 38.440 9.849 1.00 91.12 560 ASP B CA 1
ATOM 2220 C C . ASP B 2 176 ? 49.759 38.576 10.005 1.00 95.90 560 ASP B C 1
ATOM 2221 O O . ASP B 2 176 ? 49.114 39.207 9.181 1.00 98.29 560 ASP B O 1
ATOM 2226 N N . PHE B 2 177 ? 49.214 37.979 11.075 1.00 90.04 561 PHE B N 1
ATOM 2227 C CA . PHE B 2 177 ? 47.780 38.004 11.383 1.00 83.88 561 PHE B CA 1
ATOM 2228 C C . PHE B 2 177 ? 47.237 39.443 11.480 1.00 89.73 561 PHE B C 1
ATOM 2229 O O . PHE B 2 177 ? 46.191 39.760 10.905 1.00 94.56 561 PHE B O 1
ATOM 2237 N N . LEU B 2 178 ? 47.960 40.307 12.205 1.00 94.23 562 LEU B N 1
ATOM 2238 C CA . LEU B 2 178 ? 47.534 41.687 12.453 1.00 92.70 562 LEU B CA 1
ATOM 2239 C C . LEU B 2 178 ? 47.593 42.586 11.220 1.00 97.25 562 LEU B C 1
ATOM 2240 O O . LEU B 2 178 ? 47.009 43.671 11.219 1.00 103.20 562 LEU B O 1
ATOM 2245 N N . ALA B 2 179 ? 48.307 42.133 10.181 1.00 93.83 563 ALA B N 1
ATOM 2246 C CA . ALA B 2 179 ? 48.388 42.835 8.909 1.00 93.84 563 ALA B CA 1
ATOM 2247 C C . ALA B 2 179 ? 47.226 42.456 7.972 1.00 104.67 563 ALA B C 1
ATOM 2248 O O . ALA B 2 179 ? 46.779 43.283 7.179 1.00 121.93 563 ALA B O 1
ATOM 2250 N N . ASP B 2 180 ? 46.775 41.197 8.071 1.00 95.88 564 ASP B N 1
ATOM 2251 C CA . ASP B 2 180 ? 45.658 40.636 7.324 1.00 103.52 564 ASP B CA 1
ATOM 2252 C C . ASP B 2 180 ? 45.340 39.210 7.795 1.00 95.98 564 ASP B C 1
ATOM 2253 O O . ASP B 2 180 ? 46.110 38.246 7.551 1.00 85.47 564 ASP B O 1
ATOM 2258 N N . PRO B 2 181 ? 44.213 39.025 8.534 1.00 101.97 565 PRO B N 1
ATOM 2259 C CA . PRO B 2 181 ? 43.732 37.697 8.917 1.00 111.58 565 PRO B CA 1
ATOM 2260 C C . PRO B 2 181 ? 42.514 37.190 8.143 1.00 113.80 565 PRO B C 1
ATOM 2261 O O . PRO B 2 181 ? 41.775 37.984 7.571 1.00 125.03 565 PRO B O 1
ATOM 2265 N N . PRO B 2 182 ? 42.288 35.856 8.069 1.00 127.74 566 PRO B N 1
ATOM 2266 C CA . PRO B 2 182 ? 41.035 35.286 7.561 1.00 147.98 566 PRO B CA 1
ATOM 2267 C C . PRO B 2 182 ? 40.092 34.800 8.667 1.00 155.85 566 PRO B C 1
ATOM 2268 O O . PRO B 2 182 ? 40.470 33.941 9.459 1.00 203.47 566 PRO B O 1
ATOM 2272 N N . PRO B 2 183 ? 38.843 35.316 8.769 1.00 136.94 567 PRO B N 1
ATOM 2273 C CA . PRO B 2 183 ? 38.065 35.246 10.010 1.00 131.99 567 PRO B CA 1
ATOM 2274 C C . PRO B 2 183 ? 36.826 34.342 10.130 1.00 121.47 567 PRO B C 1
ATOM 2275 O O . PRO B 2 183 ? 36.158 34.426 11.166 1.00 111.89 567 PRO B O 1
ATOM 2279 N N . GLN B 2 184 ? 36.568 33.516 9.102 1.00 136.34 568 GLN B N 1
ATOM 2280 C CA . GLN B 2 184 ? 35.576 32.438 9.135 1.00 132.12 568 GLN B CA 1
ATOM 2281 C C . GLN B 2 184 ? 36.201 31.259 9.878 1.00 124.30 568 GLN B C 1
ATOM 2282 O O . GLN B 2 184 ? 35.510 30.294 10.196 1.00 128.20 568 GLN B O 1
ATOM 2288 N N . GLU B 2 185 ? 37.521 31.349 10.127 1.00 120.05 569 GLU B N 1
ATOM 2289 C CA . GLU B 2 185 ? 38.291 30.345 10.863 1.00 129.10 569 GLU B CA 1
ATOM 2290 C C . GLU B 2 185 ? 39.317 31.023 11.801 1.00 126.40 569 GLU B C 1
ATOM 2291 O O . GLU B 2 185 ? 40.461 31.247 11.407 1.00 133.89 569 GLU B O 1
ATOM 2297 N N . PHE B 2 186 ? 38.901 31.336 13.037 1.00 121.64 570 PHE B N 1
ATOM 2298 C CA . PHE B 2 186 ? 39.696 32.148 13.971 1.00 119.72 570 PHE B CA 1
ATOM 2299 C C . PHE B 2 186 ? 40.235 31.321 15.150 1.00 127.11 570 PHE B C 1
ATOM 2300 O O . PHE B 2 186 ? 39.487 30.826 15.994 1.00 124.68 570 PHE B O 1
#